Protein AF-A0A1I6UMW4-F1 (afdb_monomer)

Organism: NCBI:txid1155944

Radius of gyration: 21.39 Å; Cα contacts (8 Å, |Δi|>4): 316; chains: 1; bounding box: 42×33×66 Å

Nearest PDB structures (foldseek):
  8kdb-assembly1_A  TM=6.161E-01  e=3.495E-01  Human respirovirus 3
  7you-assembly1_A  TM=3.835E-01  e=6.445E-02  avian paramyxovirus 1
  8kdc-assembly1_A  TM=3.516E-01  e=1.240E-01  Human respirovirus 3
  8izl-assembly1_A  TM=3.451E-01  e=2.259E-01  Mumps orthorubulavirus
  8izm-assembly1_A  TM=3.350E-01  e=5.119E-01  Mumps virus strain Jeryl Lynn

Foldseek 3Di:
DAFAAPQPLQNQDDPLPVLLSVVLQQLQVQVVPCQLVVVLVQLVCQCVVVDQWGWHDTPQWIWIHGNQWIWIFGPPDPTSIDIDGSVVSSLSSVLSVVLLVVLVVVLVVPDDLFDPCQVVCVVVDPPDDDDQRSVLCSLQVSLCSNCVSQVRNQVSVQLRHYLVSLVVLLVVLVCQCVVVDQWDWDDDPQWIWIHHNQKIWIAGPVPRDIDIDGSVVVSVSSVVSSVSVVVSVVSSVVSNVD

Secondary structure (DSSP, 8-state):
-----SS-SSTTS-GGGHHHHHHHHHHHHTTTSHHHHHHHHHHHHHHTTS-SEEEEE-SSEEEEEESSEEEEEESSSS--EEEEEHHHHHHHHHHHHHHHHHHHHHHHHS-TTS-HHHHHHHHH-TTS-S---HHHHHHHHHHHHHHHTTT-HHHHHHHSS-HHHHHHHHHHHHHHHTTS-S-EEEE-SSEEEEE-SSEEEEEETTT--EEEEEHHHHHHHHHHHHHHHHHHHHHHHHHHT-

Mean predicted aligned error: 11.47 Å

Solvent-accessible surface area (backbone atoms only — not comparable to full-atom values): 13475 Å² total; per-residue (Å²): 135,88,64,65,55,97,57,57,99,34,68,85,46,57,81,84,36,45,37,58,31,46,39,52,41,50,50,58,76,33,79,90,42,69,59,56,62,49,48,53,48,44,51,48,33,16,64,71,64,76,31,78,61,38,76,49,75,58,87,50,22,38,36,47,36,32,53,70,41,22,40,29,35,36,66,82,66,88,82,52,63,35,78,42,45,31,67,53,54,53,49,50,54,52,51,51,53,52,53,51,54,53,54,52,50,54,63,70,70,50,76,78,90,36,56,65,64,55,61,46,48,56,77,69,42,92,72,74,74,86,88,71,40,64,65,59,39,54,74,50,38,62,58,28,49,44,27,46,68,65,68,30,57,67,57,31,76,72,51,65,45,39,62,67,54,30,54,50,51,43,53,53,50,50,33,22,66,69,66,75,30,82,61,49,76,50,73,60,97,57,33,37,38,43,38,33,59,66,43,24,38,38,33,34,68,86,79,66,54,71,36,75,43,48,31,68,54,53,42,52,52,42,51,53,44,37,54,51,53,50,51,51,53,52,50,53,53,52,66,62,73,108

Structure (mmCIF, N/CA/C/O backbone):
data_AF-A0A1I6UMW4-F1
#
_entry.id   AF-A0A1I6UMW4-F1
#
loop_
_atom_site.group_PDB
_atom_site.id
_atom_site.type_symbol
_atom_site.label_atom_id
_atom_site.label_alt_id
_atom_site.label_comp_id
_atom_site.label_asym_id
_atom_site.label_entity_id
_atom_site.label_seq_id
_atom_site.pdbx_PDB_ins_code
_atom_site.Cartn_x
_atom_site.Cartn_y
_atom_site.Cartn_z
_atom_site.occupancy
_atom_site.B_iso_or_equiv
_atom_site.auth_seq_id
_atom_site.auth_comp_id
_atom_site.auth_asym_id
_atom_site.auth_atom_id
_atom_site.pdbx_PDB_model_num
ATOM 1 N N . MET A 1 1 ? -7.054 11.695 -16.428 1.00 22.95 1 MET A N 1
ATOM 2 C CA . MET A 1 1 ? -7.748 10.559 -15.789 1.00 22.95 1 MET A CA 1
ATOM 3 C C . MET A 1 1 ? -6.675 9.822 -15.002 1.00 22.95 1 MET A C 1
ATOM 5 O O . MET A 1 1 ? -5.767 9.290 -15.623 1.00 22.95 1 MET A O 1
ATOM 9 N N . LYS A 1 2 ? -6.643 9.995 -13.674 1.00 25.12 2 LYS A N 1
ATOM 10 C CA . LYS A 1 2 ? -5.619 9.401 -12.801 1.00 25.12 2 LYS A CA 1
ATOM 11 C C . LYS A 1 2 ? -6.056 7.969 -12.517 1.00 25.12 2 LYS A C 1
ATOM 13 O O . LYS A 1 2 ? -7.052 7.787 -11.830 1.00 25.12 2 LYS A O 1
ATOM 18 N N . TYR A 1 3 ? -5.367 6.993 -13.086 1.00 24.62 3 TYR A N 1
ATOM 19 C CA . TYR A 1 3 ? -5.571 5.596 -12.728 1.00 24.62 3 TYR A CA 1
ATOM 20 C C . TYR A 1 3 ? -4.636 5.299 -11.560 1.00 24.62 3 TYR A C 1
ATOM 22 O O . TYR A 1 3 ? -3.420 5.243 -11.729 1.00 24.62 3 TYR A O 1
ATOM 30 N N . SER A 1 4 ? -5.214 5.255 -10.360 1.00 28.86 4 SER A N 1
ATOM 31 C CA . SER A 1 4 ? -4.615 4.598 -9.208 1.00 28.86 4 SER A CA 1
ATOM 32 C C . SER A 1 4 ? -4.677 3.097 -9.446 1.00 28.86 4 SER A C 1
ATOM 34 O O . SER A 1 4 ? -5.613 2.601 -10.073 1.00 28.86 4 SER A O 1
ATOM 36 N N . ILE A 1 5 ? -3.713 2.370 -8.897 1.00 36.06 5 ILE A N 1
ATOM 37 C CA . ILE A 1 5 ? -3.878 0.948 -8.610 1.00 36.06 5 ILE A CA 1
ATOM 38 C C . ILE A 1 5 ? -5.266 0.798 -7.974 1.00 36.06 5 ILE A C 1
ATOM 40 O O . ILE A 1 5 ? -5.562 1.500 -7.008 1.00 36.06 5 ILE A O 1
ATOM 44 N N . ASP A 1 6 ? -6.121 -0.060 -8.527 1.00 38.28 6 ASP A N 1
ATOM 45 C CA . ASP A 1 6 ? -7.473 -0.342 -8.015 1.00 38.28 6 ASP A CA 1
ATOM 46 C C . ASP A 1 6 ? -7.390 -1.214 -6.742 1.00 38.28 6 ASP A C 1
ATOM 48 O O . ASP A 1 6 ? -7.952 -2.298 -6.614 1.00 38.28 6 ASP A O 1
ATOM 52 N N . VAL A 1 7 ? -6.529 -0.778 -5.830 1.00 42.19 7 VAL A N 1
ATOM 53 C CA . VAL A 1 7 ? -6.338 -1.256 -4.476 1.00 42.19 7 VAL A CA 1
ATOM 54 C C . VAL A 1 7 ? -6.471 0.028 -3.678 1.00 42.19 7 VAL A C 1
ATOM 56 O O . VAL A 1 7 ? -5.566 0.863 -3.700 1.00 42.19 7 VAL A O 1
ATOM 59 N N . SER A 1 8 ? -7.644 0.227 -3.073 1.00 49.50 8 SER A N 1
ATOM 60 C CA . SER A 1 8 ? -7.885 1.336 -2.148 1.00 49.50 8 SER A CA 1
ATOM 61 C C . SER A 1 8 ? -6.677 1.501 -1.219 1.00 49.50 8 SER A C 1
ATOM 63 O O . SER A 1 8 ? -6.064 0.508 -0.823 1.00 49.50 8 SER A O 1
ATOM 65 N N . LEU A 1 9 ? -6.338 2.743 -0.854 1.00 50.69 9 LEU A N 1
ATOM 66 C CA . LEU A 1 9 ? -5.339 3.038 0.188 1.00 50.69 9 LEU A CA 1
ATOM 67 C C . LEU A 1 9 ? -5.637 2.262 1.485 1.00 50.69 9 LEU A C 1
ATOM 69 O O . LEU A 1 9 ? -4.722 1.935 2.243 1.00 50.69 9 LEU A O 1
ATOM 73 N N . HIS A 1 10 ? -6.912 1.919 1.683 1.00 58.41 10 HIS A N 1
ATOM 74 C CA . HIS A 1 10 ? -7.441 1.099 2.761 1.00 58.41 10 HIS A CA 1
ATOM 75 C C . HIS A 1 10 ? -8.208 -0.072 2.167 1.00 58.41 10 HIS A C 1
ATOM 77 O O . HIS A 1 10 ? -9.434 -0.077 2.158 1.00 58.41 10 HIS A O 1
ATOM 83 N N . PRO A 1 11 ? -7.510 -1.084 1.641 1.00 55.84 11 PRO A N 1
ATOM 84 C CA . PRO A 1 11 ? -8.163 -2.163 0.927 1.00 55.84 11 PRO A CA 1
ATOM 85 C C . PRO A 1 11 ? -9.058 -3.030 1.820 1.00 55.84 11 PRO A C 1
ATOM 87 O O . PRO A 1 11 ? -9.870 -3.777 1.283 1.00 55.84 11 PRO A O 1
ATOM 90 N N . LEU A 1 12 ? -8.915 -2.918 3.147 1.00 62.44 12 LEU A N 1
ATOM 91 C CA . LEU A 1 12 ? -9.743 -3.603 4.140 1.00 62.44 12 LEU A CA 1
ATOM 92 C C . LEU A 1 12 ? -11.051 -2.872 4.471 1.00 62.44 12 LEU A C 1
ATOM 94 O O . LEU A 1 12 ? -11.850 -3.379 5.252 1.00 62.44 12 LEU A O 1
ATOM 98 N N . VAL A 1 13 ? -11.256 -1.664 3.940 1.00 66.38 13 VAL A N 1
ATOM 99 C CA . VAL A 1 13 ? -12.304 -0.752 4.403 1.00 66.38 13 VAL A CA 1
ATOM 100 C C . VAL A 1 13 ? -13.029 -0.148 3.199 1.00 66.38 13 VAL A C 1
ATOM 102 O O . VAL A 1 13 ? -12.399 0.305 2.245 1.00 66.38 13 VAL A O 1
ATOM 105 N N . SER A 1 14 ? -14.362 -0.157 3.222 1.00 71.00 14 SER A N 1
ATOM 106 C CA . SER A 1 14 ? -15.181 0.509 2.201 1.00 71.00 14 SER A CA 1
ATOM 107 C C . SER A 1 14 ? -15.099 2.031 2.323 1.00 71.00 14 SER A C 1
ATOM 109 O O . SER A 1 14 ? -14.882 2.546 3.417 1.00 71.00 14 SER A O 1
ATOM 111 N N . ASP A 1 15 ? -15.390 2.755 1.240 1.00 67.62 15 ASP A N 1
ATOM 112 C CA . ASP A 1 15 ? -15.407 4.229 1.235 1.00 67.62 15 ASP A CA 1
ATOM 113 C C . ASP A 1 15 ? -16.341 4.827 2.312 1.00 67.62 15 ASP A C 1
ATOM 115 O O . ASP A 1 15 ? -16.056 5.882 2.866 1.00 67.62 15 ASP A O 1
ATOM 119 N N . GLU A 1 16 ? -17.416 4.121 2.684 1.00 68.69 16 GLU A N 1
ATOM 120 C CA . GLU A 1 16 ? -18.355 4.511 3.758 1.00 68.69 16 GLU A CA 1
ATOM 121 C C . GLU A 1 16 ? -17.731 4.525 5.168 1.00 68.69 16 GLU A C 1
ATOM 123 O O . GLU A 1 16 ? -18.300 5.077 6.106 1.00 68.69 16 GLU A O 1
ATOM 128 N N . LEU A 1 17 ? -16.553 3.921 5.326 1.00 76.31 17 LEU A N 1
ATOM 129 C CA . LEU A 1 17 ? -15.781 3.857 6.564 1.00 76.31 17 LEU A CA 1
ATOM 130 C C . LEU A 1 17 ? -14.471 4.654 6.421 1.00 76.31 17 LEU A C 1
ATOM 132 O O . LEU A 1 17 ? -13.450 4.306 7.017 1.00 76.31 17 LEU A O 1
ATOM 136 N N . PHE A 1 18 ? -14.488 5.730 5.626 1.00 76.06 18 PHE A N 1
ATOM 137 C CA . PHE A 1 18 ? -13.320 6.572 5.358 1.00 76.06 18 PHE A CA 1
ATOM 138 C C . PHE A 1 18 ? -12.536 6.986 6.622 1.00 76.06 18 PHE A C 1
ATOM 140 O O . PHE A 1 18 ? -11.315 6.798 6.617 1.00 76.06 18 PHE A O 1
ATOM 147 N N . PRO A 1 19 ? -13.166 7.432 7.733 1.00 79.00 19 PRO A N 1
ATOM 148 C CA . PRO A 1 19 ? -12.434 7.731 8.966 1.00 79.00 19 PRO A CA 1
ATOM 149 C C . PRO A 1 19 ? -11.676 6.519 9.534 1.00 79.00 19 PRO A C 1
ATOM 151 O O . PRO A 1 19 ? -10.546 6.653 9.993 1.00 79.00 19 PRO A O 1
ATOM 154 N N . VAL A 1 20 ? -12.236 5.307 9.452 1.00 79.06 20 VAL A N 1
ATOM 155 C CA . VAL A 1 20 ? -11.519 4.078 9.845 1.00 79.06 20 VAL A CA 1
ATOM 156 C C . VAL A 1 20 ? -10.356 3.805 8.892 1.00 79.06 20 VAL A C 1
ATOM 158 O O . VAL A 1 20 ? -9.281 3.420 9.341 1.00 79.06 20 VAL A O 1
ATOM 161 N N . GLY A 1 21 ? -10.522 4.054 7.593 1.00 74.94 21 GLY A N 1
ATOM 162 C CA . GLY A 1 21 ? -9.412 4.015 6.642 1.00 74.94 21 GLY A CA 1
ATOM 163 C C . GLY A 1 21 ? -8.277 4.959 7.055 1.00 74.94 21 GLY A C 1
ATOM 164 O O . GLY A 1 21 ? -7.138 4.531 7.238 1.00 74.94 21 GLY A O 1
ATOM 165 N N . ALA A 1 22 ? -8.592 6.226 7.312 1.00 74.88 22 ALA A N 1
ATOM 166 C CA . ALA A 1 22 ? -7.607 7.206 7.753 1.00 74.88 22 ALA A CA 1
ATOM 167 C C . ALA A 1 22 ? -6.938 6.832 9.089 1.00 74.88 22 ALA A C 1
ATOM 169 O O . ALA A 1 22 ? -5.727 6.991 9.234 1.00 74.88 22 ALA A O 1
ATOM 170 N N . LEU A 1 23 ? -7.684 6.254 10.035 1.00 80.31 23 LEU A N 1
ATOM 171 C CA . LEU A 1 23 ? -7.117 5.677 11.255 1.00 80.31 23 LEU A CA 1
ATOM 172 C C . LEU A 1 23 ? -6.082 4.585 10.940 1.00 80.31 23 LEU A C 1
ATOM 174 O O . LEU A 1 23 ? -5.012 4.560 11.544 1.00 80.31 23 LEU A O 1
ATOM 178 N N . LEU A 1 24 ? -6.371 3.680 9.999 1.00 74.62 24 LEU A N 1
ATOM 179 C CA . LEU A 1 24 ? -5.427 2.629 9.607 1.00 74.62 24 LEU A CA 1
ATOM 180 C C . LEU A 1 24 ? -4.163 3.200 8.939 1.00 74.62 24 LEU A C 1
ATOM 182 O O . LEU A 1 24 ? -3.085 2.627 9.120 1.00 74.62 24 LEU A O 1
ATOM 186 N N . SER A 1 25 ? -4.257 4.332 8.225 1.00 70.56 25 SER A N 1
ATOM 187 C CA . SER A 1 25 ? -3.058 5.067 7.772 1.00 70.56 25 SER A CA 1
ATOM 188 C C . SER A 1 25 ? -2.181 5.464 8.958 1.00 70.56 25 SER A C 1
ATOM 190 O O . SER A 1 25 ? -0.995 5.144 8.969 1.00 70.56 25 SER A O 1
ATOM 192 N N . ASP A 1 26 ? -2.768 6.077 9.989 1.00 71.56 26 ASP A N 1
ATOM 193 C CA . ASP A 1 26 ? -2.025 6.485 11.184 1.00 71.56 26 ASP A CA 1
ATOM 194 C C . ASP A 1 26 ? -1.403 5.280 11.905 1.00 71.56 26 ASP A C 1
ATOM 196 O O . ASP A 1 26 ? -0.245 5.326 12.315 1.00 71.56 26 ASP A O 1
ATOM 200 N N . VAL A 1 27 ? -2.134 4.167 12.033 1.00 65.69 27 VAL A N 1
ATOM 201 C CA . VAL A 1 27 ? -1.609 2.927 12.637 1.00 65.69 27 VAL A CA 1
ATOM 202 C C . VAL A 1 27 ? -0.329 2.462 11.945 1.00 65.69 27 VAL A C 1
ATOM 204 O O . VAL A 1 27 ? 0.608 2.034 12.619 1.00 65.69 27 VAL A O 1
ATOM 207 N N . ALA A 1 28 ? -0.272 2.570 10.618 1.00 59.56 28 ALA A N 1
ATOM 208 C CA . ALA A 1 28 ? 0.907 2.201 9.847 1.00 59.56 28 ALA A CA 1
ATOM 209 C C . ALA A 1 28 ? 2.086 3.161 10.095 1.00 59.56 28 ALA A C 1
ATOM 211 O O . ALA A 1 28 ? 3.234 2.729 10.193 1.00 59.56 28 ALA A O 1
ATOM 212 N N . ASP A 1 29 ? 1.800 4.452 10.262 1.00 59.75 29 ASP A N 1
ATOM 213 C CA . ASP A 1 29 ? 2.806 5.487 10.515 1.00 59.75 29 ASP A CA 1
ATOM 214 C C . ASP A 1 29 ? 3.388 5.417 11.945 1.00 59.75 29 ASP A C 1
ATOM 216 O O . ASP A 1 29 ? 4.523 5.842 12.191 1.00 59.75 29 ASP A O 1
ATOM 220 N N . PHE A 1 30 ? 2.640 4.845 12.895 1.00 55.19 30 PHE A N 1
ATOM 221 C CA . PHE A 1 30 ? 3.009 4.742 14.311 1.00 55.19 30 PHE A CA 1
ATOM 222 C C . PHE A 1 30 ? 3.480 3.346 14.755 1.00 55.19 30 PHE A C 1
ATOM 224 O O . PHE A 1 30 ? 3.511 3.089 15.956 1.00 55.19 30 PHE A O 1
ATOM 231 N N . GLU A 1 31 ? 3.941 2.466 13.859 1.00 50.25 31 GLU A N 1
ATOM 232 C CA . GLU A 1 31 ? 4.428 1.110 14.210 1.00 50.25 31 GLU A CA 1
ATOM 233 C C . GLU A 1 31 ? 5.567 1.053 15.258 1.00 50.25 31 GLU A C 1
ATOM 235 O O . GLU A 1 31 ? 5.878 -0.017 15.770 1.00 50.25 31 GLU A O 1
ATOM 240 N N . ASN A 1 32 ? 6.183 2.186 15.616 1.00 49.88 32 ASN A N 1
ATOM 241 C CA . ASN A 1 32 ? 7.171 2.293 16.702 1.00 49.88 32 ASN A CA 1
ATOM 242 C C . ASN A 1 32 ? 6.670 3.077 17.933 1.00 49.88 32 ASN A C 1
ATOM 244 O O . ASN A 1 32 ? 7.466 3.439 18.804 1.00 49.88 32 ASN A O 1
ATOM 248 N N . GLY A 1 33 ? 5.383 3.415 17.986 1.00 56.62 33 GLY A N 1
ATOM 249 C CA . GLY A 1 33 ? 4.762 4.152 19.077 1.00 56.62 33 GLY A CA 1
ATOM 250 C C . GLY A 1 33 ? 3.897 3.245 19.941 1.00 56.62 33 GLY A C 1
ATOM 251 O O . GLY A 1 33 ? 3.093 2.476 19.426 1.00 56.62 33 GLY A O 1
ATOM 252 N N . ASN A 1 34 ? 3.976 3.427 21.262 1.00 67.62 34 ASN A N 1
ATOM 253 C CA . ASN A 1 34 ? 3.053 2.819 22.230 1.00 67.62 34 ASN A CA 1
ATOM 254 C C . ASN A 1 34 ? 1.571 3.076 21.891 1.00 67.62 34 ASN A C 1
ATOM 256 O O . ASN A 1 34 ? 0.706 2.397 22.419 1.00 67.62 34 ASN A O 1
ATOM 260 N N . TRP A 1 35 ? 1.269 4.035 21.013 1.00 75.56 35 TRP A N 1
ATOM 261 C CA . TRP A 1 35 ? -0.082 4.448 20.661 1.00 75.56 35 TRP A CA 1
ATOM 262 C C . TRP A 1 35 ? -0.949 3.330 20.058 1.00 75.56 35 TRP A C 1
ATOM 264 O O . TRP A 1 35 ? -2.099 3.187 20.461 1.00 75.56 35 TRP A O 1
ATOM 274 N N . VAL A 1 36 ? -0.424 2.504 19.141 1.00 80.88 36 VAL A N 1
ATOM 275 C CA . VAL A 1 36 ? -1.217 1.400 18.555 1.00 80.88 36 VAL A CA 1
ATOM 276 C C . VAL A 1 36 ? -1.534 0.346 19.619 1.00 80.88 36 VAL A C 1
ATOM 278 O O . VAL A 1 36 ? -2.668 -0.123 19.715 1.00 80.88 36 VAL A O 1
ATOM 281 N N . GLU A 1 37 ? -0.551 0.010 20.458 1.00 83.69 37 GLU A N 1
ATOM 282 C CA . GLU A 1 37 ? -0.734 -0.907 21.587 1.00 83.69 37 GLU A CA 1
ATOM 283 C C . GLU A 1 37 ? -1.719 -0.340 22.619 1.00 83.69 37 GLU A C 1
ATOM 285 O O . GLU A 1 37 ? -2.583 -1.063 23.113 1.00 83.69 37 GLU A O 1
ATOM 290 N N . GLU A 1 38 ? -1.629 0.958 22.919 1.00 85.50 38 GLU A N 1
ATOM 291 C CA . GLU A 1 38 ? -2.537 1.679 23.812 1.00 85.50 38 GLU A CA 1
ATOM 292 C C . GLU A 1 38 ? -3.965 1.710 23.258 1.00 85.50 38 GLU A C 1
ATOM 294 O O . GLU A 1 38 ? -4.904 1.459 24.008 1.00 85.50 38 GLU A O 1
ATOM 299 N N . MET A 1 39 ? -4.142 1.924 21.951 1.00 88.69 39 MET A N 1
ATOM 300 C CA . MET A 1 39 ? -5.449 1.875 21.296 1.00 88.69 39 MET A CA 1
ATOM 301 C C . MET A 1 39 ? -6.065 0.474 21.359 1.00 88.69 39 MET A C 1
ATOM 303 O O . MET A 1 39 ? -7.224 0.336 21.747 1.00 88.69 39 MET A O 1
ATOM 307 N N . ILE A 1 40 ? -5.307 -0.572 21.006 1.00 91.38 40 ILE A N 1
ATOM 308 C CA . ILE A 1 40 ? -5.795 -1.959 21.096 1.00 91.38 40 ILE A CA 1
ATOM 309 C C . ILE A 1 40 ? -6.158 -2.292 22.542 1.00 91.38 40 ILE A C 1
ATOM 311 O O . ILE A 1 40 ? -7.207 -2.884 22.792 1.00 91.38 40 ILE A O 1
ATOM 315 N N . LYS A 1 41 ? -5.327 -1.870 23.499 1.00 92.69 41 LYS A N 1
ATOM 316 C CA . LYS A 1 41 ? -5.593 -2.049 24.925 1.00 92.69 41 LYS A CA 1
ATOM 317 C C . LYS A 1 41 ? -6.875 -1.339 25.359 1.00 92.69 41 LYS A C 1
ATOM 319 O O . LYS A 1 41 ? -7.651 -1.930 26.102 1.00 92.69 41 LYS A O 1
ATOM 324 N N . GLU A 1 42 ? -7.113 -0.110 24.911 1.00 94.38 42 GLU A N 1
ATOM 325 C CA . GLU A 1 42 ? -8.335 0.634 25.234 1.00 94.38 42 GLU A CA 1
ATOM 326 C C . GLU A 1 42 ? -9.578 -0.086 24.689 1.00 94.38 42 GLU A C 1
ATOM 328 O O . GLU A 1 42 ? -10.553 -0.283 25.417 1.00 94.38 42 GLU A O 1
ATOM 333 N N . ILE A 1 43 ? -9.510 -0.576 23.445 1.00 95.25 43 ILE A N 1
ATOM 334 C CA . ILE A 1 43 ? -10.567 -1.392 22.834 1.00 95.25 43 ILE A CA 1
ATOM 335 C C . ILE A 1 43 ? -10.803 -2.678 23.638 1.00 95.25 43 ILE A C 1
ATOM 337 O O . ILE A 1 43 ? -11.948 -3.010 23.950 1.00 95.25 43 ILE A O 1
ATOM 341 N N . ASP A 1 44 ? -9.735 -3.382 24.020 1.00 96.62 44 ASP A N 1
ATOM 342 C CA . ASP A 1 44 ? -9.816 -4.617 24.805 1.00 96.62 44 ASP A CA 1
ATOM 343 C C . ASP A 1 44 ? -10.455 -4.386 26.177 1.00 96.62 44 ASP A C 1
ATOM 345 O O . ASP A 1 44 ? -11.299 -5.176 26.602 1.00 96.62 44 ASP A O 1
ATOM 349 N N . GLN A 1 45 ? -10.124 -3.284 26.852 1.00 96.94 45 GLN A N 1
ATOM 350 C CA . GLN A 1 45 ? -10.734 -2.924 28.134 1.00 96.94 45 GLN A CA 1
ATOM 351 C C . GLN A 1 45 ? -12.244 -2.689 28.011 1.00 96.94 45 GLN A C 1
ATOM 353 O O . GLN A 1 45 ? -13.011 -3.146 28.865 1.00 96.94 45 GLN A O 1
ATOM 358 N N . VAL A 1 46 ? -12.692 -2.021 26.946 1.00 97.06 46 VAL A N 1
ATOM 359 C CA . VAL A 1 46 ? -14.122 -1.785 26.697 1.00 97.06 46 VAL A CA 1
ATOM 360 C C . VAL A 1 46 ? -14.849 -3.086 26.332 1.00 97.06 46 VAL A C 1
ATOM 362 O O . VAL A 1 46 ? -15.900 -3.395 26.902 1.00 97.06 46 VAL A O 1
ATOM 365 N N . LEU A 1 47 ? -14.278 -3.909 25.447 1.00 96.38 47 LEU A N 1
ATOM 366 C CA . LEU A 1 47 ? -14.864 -5.198 25.053 1.00 96.38 47 LEU A CA 1
ATOM 367 C C . LEU A 1 47 ? -14.973 -6.173 26.237 1.00 96.38 47 LEU A C 1
ATOM 369 O O . LEU A 1 47 ? -16.007 -6.826 26.417 1.00 96.38 47 LEU A O 1
ATOM 373 N N . ASN A 1 48 ? -13.953 -6.209 27.100 1.00 96.81 48 ASN A N 1
ATOM 374 C CA . ASN A 1 48 ? -13.926 -7.039 28.309 1.00 96.81 48 ASN A CA 1
ATOM 375 C C . ASN A 1 48 ? -14.766 -6.469 29.463 1.00 96.81 48 ASN A C 1
ATOM 377 O O . ASN A 1 48 ? -14.837 -7.078 30.528 1.00 96.81 48 ASN A O 1
ATOM 381 N N . SER A 1 49 ? -15.462 -5.342 29.254 1.00 95.06 49 SER A N 1
ATOM 382 C CA . SER A 1 49 ? -16.277 -4.664 30.277 1.00 95.06 49 SER A CA 1
ATOM 383 C C . SER A 1 49 ? -15.472 -4.208 31.505 1.00 95.06 49 SER A C 1
ATOM 385 O O . SER A 1 49 ? -16.029 -4.041 32.588 1.00 95.06 49 SER A O 1
ATOM 387 N N . GLU A 1 50 ? -14.163 -3.996 31.337 1.00 96.25 50 GLU A N 1
ATOM 388 C CA . GLU A 1 50 ? -13.294 -3.348 32.327 1.00 96.25 50 GLU A CA 1
ATOM 389 C C . GLU A 1 50 ? -13.507 -1.825 32.336 1.00 96.25 50 GLU A C 1
ATOM 391 O O . GLU A 1 50 ? -13.270 -1.165 33.350 1.00 96.25 50 GLU A O 1
ATOM 396 N N . LYS A 1 51 ? -13.994 -1.279 31.214 1.00 94.12 51 LYS A N 1
ATOM 397 C CA . LYS A 1 51 ? -14.443 0.106 31.038 1.00 94.12 51 LYS A CA 1
ATOM 398 C C . LYS A 1 51 ? -15.792 0.148 30.317 1.00 94.12 51 LYS A C 1
ATOM 400 O O . LYS A 1 51 ? -16.092 -0.716 29.499 1.00 94.12 51 LYS A O 1
ATOM 405 N N . GLU A 1 52 ? -16.601 1.163 30.619 1.00 91.88 52 GLU A N 1
ATOM 406 C CA . GLU A 1 52 ? -17.888 1.400 29.944 1.00 91.88 52 GLU A CA 1
ATOM 407 C C . GLU A 1 52 ? -17.701 2.086 28.582 1.00 91.88 52 GLU A C 1
ATOM 409 O O . GLU A 1 52 ? -18.353 1.728 27.600 1.00 91.88 52 GLU A O 1
ATOM 414 N N . CYS A 1 53 ? -16.778 3.044 28.525 1.00 94.19 53 CYS A N 1
ATOM 415 C CA . CYS A 1 53 ? -16.343 3.721 27.314 1.00 94.19 53 CYS A CA 1
ATOM 416 C C . CYS A 1 53 ? -14.833 3.979 27.360 1.00 94.19 53 CYS A C 1
ATOM 418 O O . CYS A 1 53 ? -14.230 4.017 28.438 1.00 94.19 53 CYS A O 1
ATOM 420 N N . GLY A 1 54 ? -14.240 4.140 26.183 1.00 92.00 54 GLY A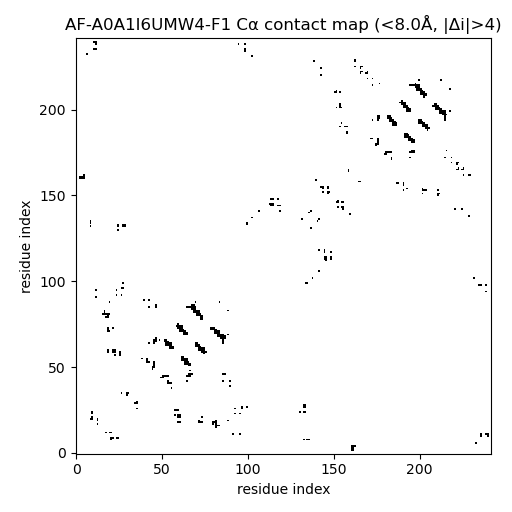 N 1
ATOM 421 C CA . GLY A 1 54 ? -12.851 4.536 25.990 1.00 92.00 54 GLY A CA 1
ATOM 422 C C . GLY A 1 54 ? -12.757 5.609 24.916 1.00 92.00 54 GLY A C 1
ATOM 423 O O . GLY A 1 54 ? -13.636 5.721 24.063 1.00 92.00 54 GLY A O 1
ATOM 424 N N . GLU A 1 55 ? -11.691 6.394 24.952 1.00 91.00 55 GLU A N 1
ATOM 425 C CA . GLU A 1 55 ? -11.410 7.409 23.942 1.00 91.00 55 GLU A CA 1
ATOM 426 C C . GLU A 1 55 ? -9.948 7.303 23.524 1.00 91.00 55 GLU A C 1
ATOM 428 O O . GLU A 1 55 ? -9.056 7.168 24.364 1.00 91.00 55 GLU A O 1
ATOM 433 N N . THR A 1 56 ? -9.695 7.366 22.220 1.00 87.50 56 THR A N 1
ATOM 434 C CA . THR A 1 56 ? -8.335 7.506 21.694 1.00 87.50 56 THR A CA 1
ATOM 435 C C . THR A 1 56 ? -8.313 8.543 20.590 1.00 87.50 56 THR A C 1
ATOM 437 O O . THR A 1 56 ? -9.278 8.707 19.847 1.00 87.50 56 THR A O 1
ATOM 440 N N . VAL A 1 57 ? -7.201 9.258 20.493 1.00 83.62 57 VAL A N 1
ATOM 441 C CA . VAL A 1 57 ? -6.999 10.305 19.499 1.00 83.62 57 VAL A CA 1
ATOM 442 C C . VAL A 1 57 ? -5.739 9.959 18.726 1.00 83.62 57 VAL A C 1
ATOM 444 O O . VAL A 1 57 ? -4.661 9.818 19.306 1.00 83.62 57 VAL A O 1
ATOM 447 N N . SER A 1 58 ? -5.900 9.791 17.422 1.00 76.25 58 SER A N 1
ATOM 448 C CA . SER A 1 58 ? -4.822 9.745 16.449 1.00 76.25 58 SER A CA 1
ATOM 449 C C . SER A 1 58 ? -4.627 11.137 15.845 1.00 76.25 58 SER A C 1
ATOM 451 O O . SER A 1 58 ? -5.294 12.107 16.215 1.00 76.25 58 SER A O 1
ATOM 453 N N . TYR A 1 59 ? -3.690 11.266 14.914 1.00 75.00 59 TYR A N 1
ATOM 454 C CA . TYR A 1 59 ? -3.539 12.518 14.188 1.00 75.00 59 TYR A CA 1
ATOM 455 C C . TYR A 1 59 ? -4.749 12.771 13.276 1.00 75.00 59 TYR A C 1
ATOM 457 O O . TYR A 1 59 ? -5.334 13.853 13.318 1.00 75.00 59 TYR A O 1
ATOM 465 N N . ALA A 1 60 ? -5.151 11.763 12.506 1.00 74.88 60 ALA A N 1
ATOM 466 C CA . ALA A 1 60 ? -6.243 11.812 11.549 1.00 74.88 60 ALA A CA 1
ATOM 467 C C . ALA A 1 60 ? -7.635 11.705 12.181 1.00 74.88 60 ALA A C 1
ATOM 469 O O . ALA A 1 60 ? -8.566 12.297 11.646 1.00 74.88 60 ALA A O 1
ATOM 470 N N . CYS A 1 61 ? -7.801 10.963 13.280 1.00 81.56 61 CYS A N 1
ATOM 471 C CA . CYS A 1 61 ? -9.118 10.630 13.823 1.00 81.56 61 CYS A CA 1
ATOM 472 C C . CYS A 1 61 ? -9.192 10.691 15.353 1.00 81.56 61 CYS A C 1
ATOM 474 O O . CYS A 1 61 ? -8.209 10.479 16.057 1.00 81.56 61 CYS A O 1
ATOM 476 N N . CYS A 1 62 ? -10.397 10.893 15.873 1.00 87.81 62 CYS A N 1
ATOM 477 C CA . CYS A 1 62 ? -10.765 10.624 17.259 1.00 87.81 62 CYS A CA 1
ATOM 478 C C . CYS A 1 62 ? -11.720 9.428 17.296 1.00 87.81 62 CYS A C 1
ATOM 480 O O . CYS A 1 62 ? -12.594 9.317 16.437 1.00 87.81 62 CYS A O 1
ATOM 482 N N . LEU A 1 63 ? -11.566 8.534 18.270 1.00 91.69 63 LEU A N 1
ATOM 483 C CA . LEU A 1 63 ? -12.442 7.385 18.463 1.00 91.69 63 LEU A CA 1
ATOM 484 C C . LEU A 1 63 ? -13.165 7.488 19.802 1.00 91.69 63 LEU A C 1
ATOM 486 O O . LEU A 1 63 ? -12.518 7.597 20.842 1.00 91.69 63 LEU A O 1
ATOM 490 N N . GLU A 1 64 ? -14.487 7.351 19.774 1.00 94.75 64 GLU A N 1
ATOM 491 C CA . GLU A 1 64 ? -15.304 7.070 20.955 1.00 94.75 64 GLU A CA 1
ATOM 492 C C . GLU A 1 64 ? -15.663 5.581 20.943 1.00 94.75 64 GLU A C 1
ATOM 494 O O . GLU A 1 64 ? -16.482 5.125 20.143 1.00 94.75 64 GLU A O 1
ATOM 499 N N . ILE A 1 65 ? -15.031 4.810 21.822 1.00 96.25 65 ILE A N 1
ATOM 500 C CA . ILE A 1 65 ? -15.116 3.352 21.867 1.00 96.25 65 ILE A CA 1
ATOM 501 C C . ILE A 1 65 ? -16.167 2.952 22.900 1.00 96.25 65 ILE A C 1
ATOM 503 O O . ILE A 1 65 ? -16.018 3.217 24.095 1.00 96.25 65 ILE A O 1
ATOM 507 N N . ARG A 1 66 ? -17.218 2.259 22.461 1.00 96.19 66 ARG A N 1
ATOM 508 C CA . ARG A 1 66 ? -18.191 1.594 23.343 1.00 96.19 66 ARG A CA 1
ATOM 509 C C . ARG A 1 66 ? -18.180 0.097 23.083 1.00 96.19 66 ARG A C 1
ATOM 511 O O . ARG A 1 66 ? -17.530 -0.373 22.160 1.00 96.19 66 ARG A O 1
ATOM 518 N N . LYS A 1 67 ? -18.881 -0.679 23.906 1.00 94.56 67 LYS A N 1
ATOM 519 C CA . LYS A 1 67 ? -18.852 -2.145 23.808 1.00 94.56 67 LYS A CA 1
ATOM 520 C C . LYS A 1 67 ? -19.340 -2.675 22.457 1.00 94.56 67 LYS A C 1
ATOM 522 O O . LYS A 1 67 ? -18.699 -3.549 21.884 1.00 94.56 67 LYS A O 1
ATOM 527 N N . ASP A 1 68 ? -20.440 -2.123 21.955 1.00 94.81 68 ASP A N 1
ATOM 528 C CA . ASP A 1 68 ? -21.082 -2.623 20.736 1.00 94.81 68 ASP A CA 1
ATOM 529 C C . ASP A 1 68 ? -20.591 -1.886 19.483 1.00 94.81 68 ASP A C 1
ATOM 531 O O . ASP A 1 68 ? -20.426 -2.489 18.424 1.00 94.81 68 ASP A O 1
ATOM 535 N N . LYS A 1 69 ? -20.338 -0.579 19.605 1.00 95.56 69 LYS A N 1
ATOM 536 C CA . LYS A 1 69 ? -19.950 0.291 18.496 1.00 95.56 69 LYS A CA 1
ATOM 537 C C . LYS A 1 69 ? -18.873 1.288 18.893 1.00 95.56 69 LYS A C 1
ATOM 539 O O . LYS A 1 69 ? -18.896 1.826 19.999 1.00 95.56 69 LYS A O 1
ATOM 544 N N . THR A 1 70 ? -18.007 1.592 17.941 1.00 95.06 70 THR A N 1
ATOM 545 C CA . THR A 1 70 ? -17.057 2.694 17.999 1.00 95.06 70 THR A CA 1
ATOM 546 C C . THR A 1 70 ? -17.473 3.753 16.993 1.00 95.06 70 THR A C 1
ATOM 548 O O . THR A 1 70 ? -17.786 3.431 15.845 1.00 95.06 70 THR A O 1
ATOM 551 N N . LYS A 1 71 ? -17.454 5.013 17.420 1.00 93.50 71 LYS A N 1
ATOM 552 C CA . LYS A 1 71 ? -17.568 6.163 16.524 1.00 93.50 71 LYS A CA 1
ATOM 553 C C . LYS A 1 71 ? -16.179 6.654 16.171 1.00 93.50 71 LYS A C 1
ATOM 555 O O . LYS A 1 71 ? -15.369 6.849 17.074 1.00 93.50 71 LYS A O 1
ATOM 560 N N . ALA A 1 72 ? -15.913 6.847 14.889 1.00 89.88 72 ALA A N 1
ATOM 561 C CA . ALA A 1 72 ? -14.685 7.451 14.403 1.00 89.88 72 ALA A CA 1
ATOM 562 C C . ALA A 1 72 ? -15.001 8.815 13.793 1.00 89.88 72 ALA A C 1
ATOM 564 O O . ALA A 1 72 ? -15.818 8.903 12.880 1.00 89.88 72 ALA A O 1
ATOM 565 N N . PHE A 1 73 ? -14.340 9.852 14.296 1.00 87.31 73 PHE A N 1
ATOM 566 C CA . PHE A 1 73 ? -14.475 11.236 13.858 1.00 87.31 73 PHE A CA 1
ATOM 567 C C . PHE A 1 73 ? -13.205 11.651 13.132 1.00 87.31 73 PHE A C 1
ATOM 569 O O . PHE A 1 73 ? -12.120 11.550 13.708 1.00 87.31 73 PHE A O 1
ATOM 576 N N . PHE A 1 74 ? -13.317 12.129 11.897 1.00 82.00 74 PHE A N 1
ATOM 577 C CA . PHE A 1 74 ? -12.166 12.648 11.171 1.00 82.00 74 PHE A CA 1
ATOM 578 C C . PHE A 1 74 ? -11.788 14.048 11.684 1.00 82.00 74 PHE A C 1
ATOM 580 O O . PHE A 1 74 ? -12.619 14.950 11.749 1.00 82.00 74 PHE A O 1
ATOM 587 N N . ASN A 1 75 ? -10.521 14.248 12.055 1.00 78.44 75 ASN A N 1
ATOM 588 C CA . ASN A 1 75 ? -10.034 15.502 12.643 1.00 78.44 75 ASN A CA 1
ATOM 589 C C . ASN A 1 75 ? -9.882 16.635 11.606 1.00 78.44 75 ASN A C 1
ATOM 591 O O . ASN A 1 75 ? -9.770 17.801 11.988 1.00 78.44 75 ASN A O 1
ATOM 595 N N . PHE A 1 76 ? -9.836 16.313 10.306 1.00 70.12 76 PHE A N 1
ATOM 596 C CA . PHE A 1 76 ? -9.528 17.258 9.227 1.00 70.12 76 PHE A CA 1
ATOM 597 C C . PHE A 1 76 ? -10.679 17.401 8.222 1.00 70.12 76 PHE A C 1
ATOM 599 O O . PHE A 1 76 ? -10.589 16.917 7.100 1.00 70.12 76 PHE A O 1
ATOM 606 N N . GLY A 1 77 ? -11.752 18.106 8.577 1.00 61.00 77 GLY A N 1
ATOM 607 C CA . GLY A 1 77 ? -12.831 18.417 7.630 1.00 61.00 77 GLY A CA 1
ATOM 608 C C . GLY A 1 77 ? -14.187 18.619 8.293 1.00 61.00 77 GLY A C 1
ATOM 609 O O . GLY A 1 77 ? -14.298 18.555 9.516 1.00 61.00 77 GLY A O 1
ATOM 610 N N . ASP A 1 78 ? -15.206 18.878 7.470 1.00 53.78 78 ASP A N 1
ATOM 611 C CA . ASP A 1 78 ? -16.600 18.950 7.912 1.00 53.78 78 ASP A CA 1
ATOM 612 C C . ASP A 1 78 ? -17.129 17.527 8.183 1.00 53.78 78 ASP A C 1
ATOM 614 O O . ASP A 1 78 ? -17.321 16.753 7.252 1.00 53.78 78 ASP A O 1
ATOM 618 N N . GLU A 1 79 ? -17.342 17.205 9.463 1.00 58.59 79 GLU A N 1
ATOM 619 C CA . GLU A 1 79 ? -18.261 16.182 10.008 1.00 58.59 79 GLU A CA 1
ATOM 620 C C . GLU A 1 79 ? -18.267 14.771 9.375 1.00 58.59 79 GLU A C 1
ATOM 622 O O . GLU A 1 79 ? -19.273 14.066 9.458 1.00 58.59 79 GLU A O 1
ATOM 627 N N . GLU A 1 80 ? -17.163 14.298 8.790 1.00 67.00 80 GLU A N 1
ATOM 628 C CA . GLU A 1 80 ? -17.061 12.884 8.409 1.00 67.00 80 GLU A CA 1
ATOM 629 C C . GLU A 1 80 ? -16.887 12.019 9.666 1.00 67.00 80 GLU A C 1
ATOM 631 O O . GLU A 1 80 ? -15.787 11.807 10.185 1.00 67.00 80 GLU A O 1
ATOM 636 N N . GLU A 1 81 ? -18.023 11.544 10.175 1.00 83.94 81 GLU A N 1
ATOM 637 C CA . GLU A 1 81 ? -18.114 10.513 11.197 1.00 83.94 81 GLU A CA 1
ATOM 638 C C . GLU A 1 81 ? -18.571 9.187 10.587 1.00 83.94 81 GLU A C 1
ATOM 640 O O . GLU A 1 81 ? -19.382 9.140 9.660 1.00 83.94 81 GLU A O 1
ATOM 645 N N . CYS A 1 82 ? -18.067 8.084 11.129 1.00 88.06 82 CYS A N 1
ATOM 646 C CA . CYS A 1 82 ? -18.618 6.769 10.836 1.00 88.06 82 CYS A CA 1
ATOM 647 C C . CYS A 1 82 ? -18.757 5.943 12.114 1.00 88.06 82 CYS A C 1
ATOM 649 O O . CYS A 1 82 ? -18.048 6.152 13.102 1.00 88.06 82 CYS A O 1
ATOM 651 N N . GLU A 1 83 ? -19.691 4.997 12.088 1.00 91.44 83 GLU A N 1
ATOM 652 C CA . GLU A 1 83 ? -19.844 3.996 13.135 1.00 91.44 83 GLU A CA 1
ATOM 653 C C . GLU A 1 83 ? -19.404 2.635 12.614 1.00 91.44 83 GLU A C 1
ATOM 655 O O . GLU A 1 83 ? -19.752 2.233 11.504 1.00 91.44 83 GLU A O 1
ATOM 660 N N . ILE A 1 84 ? -18.702 1.894 13.459 1.00 92.81 84 ILE A N 1
ATOM 661 C CA . ILE A 1 84 ? -18.272 0.528 13.181 1.00 92.81 84 ILE A CA 1
ATOM 662 C C . ILE A 1 84 ? -18.468 -0.324 14.431 1.00 92.81 84 ILE A C 1
ATOM 664 O O . ILE A 1 84 ? -18.380 0.181 15.550 1.00 92.81 84 ILE A O 1
ATOM 668 N N . GLU A 1 85 ? -18.755 -1.616 14.276 1.00 94.62 85 GLU A N 1
ATOM 669 C CA . GLU A 1 85 ? -18.779 -2.522 15.426 1.00 94.62 85 GLU A CA 1
ATOM 670 C C . GLU A 1 85 ? -17.398 -2.548 16.094 1.00 94.62 85 GLU A C 1
ATOM 672 O O . GLU A 1 85 ? -16.367 -2.659 15.431 1.00 94.62 85 GLU A O 1
ATOM 677 N N . THR A 1 86 ? -17.345 -2.451 17.420 1.00 93.81 86 THR A N 1
ATOM 678 C CA . THR A 1 86 ? -16.059 -2.316 18.132 1.00 93.81 86 THR A CA 1
ATOM 679 C C . THR A 1 86 ? -15.163 -3.534 17.944 1.00 93.81 86 THR A C 1
ATOM 681 O O . THR A 1 86 ? -13.946 -3.415 17.792 1.00 93.81 86 THR A O 1
ATOM 684 N N . VAL A 1 87 ? -15.774 -4.720 17.909 1.00 93.75 87 VAL A N 1
ATOM 685 C CA . VAL A 1 87 ? -15.077 -5.975 17.608 1.00 93.75 87 VAL A CA 1
ATOM 686 C C . VAL A 1 87 ? -14.511 -5.982 16.186 1.00 93.75 87 VAL A C 1
ATOM 688 O O . VAL A 1 87 ? -13.407 -6.480 15.967 1.00 93.75 87 VAL A O 1
ATOM 691 N N . GLU A 1 88 ? -15.233 -5.381 15.244 1.00 89.94 88 GLU A N 1
ATOM 692 C CA . GLU A 1 88 ? -14.847 -5.300 13.841 1.00 89.94 88 GLU A CA 1
ATOM 693 C C . GLU A 1 88 ? -13.687 -4.324 13.645 1.00 89.94 88 GLU A C 1
ATOM 695 O O . GLU A 1 88 ? -12.683 -4.672 13.026 1.00 89.94 88 GLU A O 1
ATOM 700 N N . LEU A 1 89 ? -13.745 -3.148 14.273 1.00 91.38 89 LEU A N 1
ATOM 701 C CA . LEU A 1 89 ? -12.630 -2.202 14.279 1.00 91.38 89 LEU A CA 1
ATOM 702 C C . LEU A 1 89 ? -11.344 -2.844 14.812 1.00 91.38 89 LEU A C 1
ATOM 704 O O . LEU A 1 89 ? -10.277 -2.722 14.208 1.00 91.38 89 LEU A O 1
ATOM 708 N N . ARG A 1 90 ? -11.448 -3.576 15.928 1.00 92.62 90 ARG A N 1
ATOM 709 C CA . ARG A 1 90 ? -10.319 -4.321 16.493 1.00 92.62 90 ARG A CA 1
ATOM 710 C C . ARG A 1 90 ? -9.753 -5.336 15.500 1.00 92.62 90 ARG A C 1
ATOM 712 O O . ARG A 1 90 ? -8.533 -5.456 15.370 1.00 92.62 90 ARG A O 1
ATOM 719 N N . ARG A 1 91 ? -10.633 -6.090 14.830 1.00 89.31 91 ARG A N 1
ATOM 720 C CA . ARG A 1 91 ? -10.263 -7.088 13.817 1.00 89.31 91 ARG A CA 1
ATOM 721 C C . ARG A 1 91 ? -9.499 -6.428 12.672 1.00 89.31 91 ARG A C 1
ATOM 723 O O . ARG A 1 91 ? -8.409 -6.899 12.351 1.00 89.31 91 ARG A O 1
ATOM 730 N N . LEU A 1 92 ? -10.014 -5.317 12.144 1.00 84.56 92 LEU A N 1
ATOM 731 C CA . LEU A 1 92 ? -9.396 -4.548 11.061 1.00 84.56 92 LEU A CA 1
ATOM 732 C C . LEU A 1 92 ? -8.010 -4.024 11.439 1.00 84.56 92 LEU A C 1
ATOM 734 O O . LEU A 1 92 ? -7.071 -4.215 10.672 1.00 84.56 92 LEU A O 1
ATOM 738 N N . ILE A 1 93 ? -7.845 -3.440 12.633 1.00 85.44 93 ILE A N 1
ATOM 739 C CA . ILE A 1 93 ? -6.537 -2.959 13.114 1.00 85.44 93 ILE A CA 1
ATOM 740 C C . ILE A 1 93 ? -5.520 -4.109 13.158 1.00 85.44 93 ILE A C 1
ATOM 742 O O . ILE A 1 93 ? -4.400 -3.974 12.671 1.00 85.44 93 ILE A O 1
ATOM 746 N N . ILE A 1 94 ? -5.904 -5.267 13.701 1.00 86.06 94 ILE A N 1
ATOM 747 C CA . ILE A 1 94 ? -5.004 -6.425 13.806 1.00 86.06 94 ILE A CA 1
ATOM 748 C C . ILE A 1 94 ? -4.676 -7.017 12.434 1.00 86.06 94 ILE A C 1
ATOM 750 O O . ILE A 1 94 ? -3.528 -7.388 12.192 1.00 86.06 94 ILE A O 1
ATOM 754 N N . GLN A 1 95 ? -5.663 -7.142 11.544 1.00 80.38 95 GLN A N 1
ATOM 755 C CA . GLN A 1 95 ? -5.436 -7.628 10.180 1.00 80.38 95 GLN A CA 1
ATOM 756 C C . GLN A 1 95 ? -4.513 -6.690 9.407 1.00 80.38 95 GLN A C 1
ATOM 758 O O . GLN A 1 95 ? -3.568 -7.151 8.769 1.00 80.38 95 GLN A O 1
ATOM 763 N N . TRP A 1 96 ? -4.727 -5.382 9.539 1.00 78.62 96 TRP A N 1
ATOM 764 C CA . TRP A 1 96 ? -3.879 -4.364 8.937 1.00 78.62 96 TRP A CA 1
ATOM 765 C C . TRP A 1 96 ? -2.422 -4.482 9.393 1.00 78.62 96 TRP A C 1
ATOM 767 O O . TRP A 1 96 ? -1.524 -4.549 8.556 1.00 78.62 96 TRP A O 1
ATOM 777 N N . LEU A 1 97 ? -2.187 -4.606 10.704 1.00 78.38 97 LEU A N 1
ATOM 778 C CA . LEU A 1 97 ? -0.842 -4.792 11.261 1.00 78.38 97 LEU A CA 1
ATOM 779 C C . LEU A 1 97 ? -0.158 -6.055 10.723 1.00 78.38 97 LEU A C 1
ATOM 781 O O . LEU A 1 97 ? 0.983 -5.990 10.274 1.00 78.38 97 LEU A O 1
ATOM 785 N N . LYS A 1 98 ? -0.865 -7.192 10.695 1.00 80.75 98 LYS A N 1
ATOM 786 C CA . LYS A 1 98 ? -0.323 -8.443 10.138 1.00 80.75 98 LYS A CA 1
ATOM 787 C C . LYS A 1 98 ? 0.044 -8.305 8.667 1.00 80.75 98 LYS A C 1
ATOM 789 O O . LYS A 1 98 ? 1.104 -8.764 8.255 1.00 80.75 98 LYS A O 1
ATOM 794 N N . MET A 1 99 ? -0.818 -7.666 7.880 1.00 74.88 99 MET A N 1
ATOM 795 C CA . MET A 1 99 ? -0.560 -7.441 6.463 1.00 74.88 99 MET A CA 1
ATOM 796 C C . MET A 1 99 ? 0.681 -6.558 6.261 1.00 74.88 99 MET A C 1
ATOM 798 O O . MET A 1 99 ? 1.510 -6.852 5.400 1.00 74.88 99 MET A O 1
ATOM 802 N N . ILE A 1 100 ? 0.863 -5.514 7.078 1.00 73.06 100 ILE A N 1
ATOM 803 C CA . ILE A 1 100 ? 2.074 -4.681 7.037 1.00 73.06 100 ILE A CA 1
ATOM 804 C C . ILE A 1 100 ? 3.322 -5.503 7.392 1.00 73.06 100 ILE A C 1
ATOM 806 O O . ILE A 1 100 ? 4.328 -5.414 6.682 1.00 73.06 100 ILE A O 1
ATOM 810 N N . GLU A 1 101 ? 3.275 -6.322 8.445 1.00 75.81 101 GLU A N 1
ATOM 811 C CA . GLU A 1 101 ? 4.387 -7.203 8.832 1.00 75.81 101 GLU A CA 1
ATOM 812 C C . GLU A 1 101 ? 4.758 -8.201 7.722 1.00 75.81 101 GLU A C 1
ATOM 814 O O . GLU A 1 101 ? 5.942 -8.380 7.419 1.00 75.81 101 GLU A O 1
ATOM 819 N N . GLU A 1 102 ? 3.765 -8.812 7.070 1.00 75.88 102 GLU A N 1
ATOM 820 C CA . GLU A 1 102 ? 3.963 -9.714 5.926 1.00 75.88 102 GLU A CA 1
ATOM 821 C C . GLU A 1 102 ? 4.665 -9.001 4.764 1.00 75.88 102 GLU A C 1
ATOM 823 O O . GLU A 1 102 ? 5.680 -9.485 4.248 1.00 75.88 102 GLU A O 1
ATOM 828 N N . ILE A 1 103 ? 4.174 -7.815 4.391 1.00 68.19 103 ILE A N 1
ATOM 829 C CA . ILE A 1 103 ? 4.749 -7.007 3.309 1.00 68.19 103 ILE A CA 1
ATOM 830 C C . ILE A 1 103 ? 6.189 -6.598 3.644 1.00 68.19 103 ILE A C 1
ATOM 832 O O . ILE A 1 103 ? 7.082 -6.706 2.797 1.00 68.19 103 ILE A O 1
ATOM 836 N N . LYS A 1 104 ? 6.454 -6.196 4.893 1.00 70.25 104 LYS A N 1
ATOM 837 C CA . LYS A 1 104 ? 7.813 -5.912 5.379 1.00 70.25 104 LYS A CA 1
ATOM 838 C C . LYS A 1 104 ? 8.735 -7.119 5.250 1.00 70.25 104 LYS A C 1
ATOM 840 O O . LYS A 1 104 ? 9.883 -6.954 4.834 1.00 70.25 104 LYS A O 1
ATOM 845 N N . GLY A 1 105 ? 8.251 -8.314 5.588 1.00 72.38 105 GLY A N 1
ATOM 846 C CA . GLY A 1 105 ? 8.996 -9.562 5.425 1.00 72.38 105 GLY A CA 1
ATOM 847 C C . GLY A 1 105 ? 9.438 -9.771 3.976 1.00 72.38 105 GLY A C 1
ATOM 848 O O . GLY A 1 105 ? 10.624 -9.965 3.706 1.00 72.38 105 GLY A O 1
ATOM 849 N N . TRP A 1 106 ? 8.520 -9.613 3.021 1.00 70.50 106 TRP A N 1
ATOM 850 C CA . TRP A 1 106 ? 8.828 -9.775 1.594 1.00 70.50 106 TRP A CA 1
ATOM 851 C C . TRP A 1 106 ? 9.860 -8.775 1.079 1.00 70.50 106 TRP A C 1
ATOM 853 O O . TRP A 1 106 ? 10.731 -9.126 0.281 1.00 70.50 106 TRP A O 1
ATOM 863 N N . VAL A 1 107 ? 9.787 -7.532 1.552 1.00 62.12 107 VAL A N 1
ATOM 864 C CA . VAL A 1 107 ? 10.758 -6.481 1.225 1.00 62.12 107 VAL A CA 1
ATOM 865 C C . VAL A 1 107 ? 12.156 -6.837 1.731 1.00 62.12 107 VAL A C 1
ATOM 867 O O . VAL A 1 107 ? 13.145 -6.568 1.048 1.00 62.12 107 VAL A O 1
ATOM 870 N N . GLN A 1 108 ? 12.262 -7.464 2.906 1.00 64.19 108 GLN A N 1
ATOM 871 C CA . GLN A 1 108 ? 13.546 -7.896 3.468 1.00 64.19 108 GLN A CA 1
ATOM 872 C C . GLN A 1 108 ? 14.138 -9.120 2.758 1.00 64.19 108 GLN A C 1
ATOM 874 O O . GLN A 1 108 ? 15.363 -9.249 2.694 1.00 64.19 108 GLN A O 1
ATOM 879 N N . GLU A 1 109 ? 13.289 -10.009 2.241 1.00 67.31 109 GLU A N 1
ATOM 880 C CA . GLU A 1 109 ? 13.684 -11.220 1.509 1.00 67.31 109 GLU A CA 1
ATOM 881 C C . GLU A 1 109 ? 14.073 -10.954 0.048 1.00 67.31 109 GLU A C 1
ATOM 883 O O . GLU A 1 109 ? 14.695 -11.798 -0.605 1.00 67.31 109 GLU A O 1
ATOM 888 N N . ALA A 1 110 ? 13.716 -9.788 -0.486 1.00 60.84 110 ALA A N 1
ATOM 889 C CA . ALA A 1 110 ? 14.005 -9.443 -1.863 1.00 60.84 110 ALA A CA 1
ATOM 890 C C . ALA A 1 110 ? 15.530 -9.324 -2.129 1.00 60.84 110 ALA A C 1
ATOM 892 O O . ALA A 1 110 ? 16.284 -8.816 -1.294 1.00 60.84 110 ALA A O 1
ATOM 893 N N . PRO A 1 111 ? 16.019 -9.808 -3.290 1.00 53.00 111 PRO A N 1
ATOM 894 C CA . PRO A 1 111 ? 17.449 -9.971 -3.551 1.00 53.00 111 PRO A CA 1
ATOM 895 C C . PRO A 1 111 ? 18.266 -8.662 -3.504 1.00 53.00 111 PRO A C 1
ATOM 897 O O . PRO A 1 111 ? 17.871 -7.629 -4.032 1.00 53.00 111 PRO A O 1
ATOM 900 N N . ILE A 1 112 ? 19.472 -8.776 -2.928 1.00 47.84 112 ILE A N 1
ATOM 901 C CA . ILE A 1 112 ? 20.416 -7.735 -2.453 1.00 47.84 112 ILE A CA 1
ATOM 902 C C . ILE A 1 112 ? 21.061 -6.869 -3.568 1.00 47.84 112 ILE A C 1
ATOM 904 O O . ILE A 1 112 ? 21.977 -6.095 -3.301 1.00 47.84 112 ILE A O 1
ATOM 908 N N . THR A 1 113 ? 20.621 -6.936 -4.830 1.00 49.28 113 THR A N 1
ATOM 909 C CA . THR A 1 113 ? 21.166 -6.026 -5.868 1.00 49.28 113 THR A CA 1
ATOM 910 C C . THR A 1 113 ? 20.776 -4.565 -5.632 1.00 49.28 113 THR A C 1
ATOM 912 O O . THR A 1 113 ? 21.376 -3.666 -6.209 1.00 49.28 113 THR A O 1
ATOM 915 N N . THR A 1 114 ? 19.802 -4.326 -4.756 1.00 48.28 114 THR A N 1
ATOM 916 C CA . THR A 1 114 ? 19.389 -3.015 -4.270 1.00 48.28 114 THR A CA 1
ATOM 917 C C . THR A 1 114 ? 20.205 -2.597 -3.051 1.00 48.28 114 THR A C 1
ATOM 919 O O . THR A 1 114 ? 20.468 -3.372 -2.129 1.00 48.28 114 THR A O 1
ATOM 922 N N . ASN A 1 115 ? 20.619 -1.331 -3.027 1.00 47.56 115 ASN A N 1
ATOM 923 C CA . ASN A 1 115 ? 21.292 -0.725 -1.886 1.00 47.56 115 ASN A CA 1
ATOM 924 C C . ASN A 1 115 ? 20.400 -0.832 -0.635 1.00 47.56 115 ASN A C 1
ATOM 926 O O . ASN A 1 115 ? 19.514 -0.007 -0.419 1.00 47.56 115 ASN A O 1
ATOM 930 N N . ARG A 1 116 ? 20.665 -1.832 0.215 1.00 48.62 116 ARG A N 1
ATOM 931 C CA . ARG A 1 116 ? 19.963 -2.087 1.486 1.00 48.62 116 ARG A CA 1
ATOM 932 C C . ARG A 1 116 ? 19.908 -0.846 2.382 1.00 48.62 116 ARG A C 1
ATOM 934 O O . ARG A 1 116 ? 18.977 -0.703 3.166 1.00 48.62 116 ARG A O 1
ATOM 941 N N . ASN A 1 117 ? 20.874 0.066 2.242 1.00 48.84 117 ASN A N 1
ATOM 942 C CA . ASN A 1 117 ? 20.911 1.321 2.985 1.00 48.84 117 ASN A CA 1
ATOM 943 C C . ASN A 1 117 ? 19.924 2.366 2.451 1.00 48.84 117 ASN A C 1
ATOM 945 O O . ASN A 1 117 ? 19.585 3.257 3.212 1.00 48.84 117 ASN A O 1
ATOM 949 N N . GLY A 1 118 ? 19.466 2.280 1.197 1.00 50.78 118 GLY A N 1
ATOM 950 C CA . GLY A 1 118 ? 18.412 3.135 0.640 1.00 50.78 118 GLY A CA 1
ATOM 951 C C . GLY A 1 118 ? 17.064 2.800 1.269 1.00 50.78 118 GLY A C 1
ATOM 952 O O . GLY A 1 118 ? 16.535 3.612 2.020 1.00 50.78 118 GLY A O 1
ATOM 953 N N . CYS A 1 119 ? 16.590 1.560 1.091 1.00 48.47 119 CYS A N 1
ATOM 954 C CA . CYS A 1 119 ? 15.363 1.086 1.744 1.00 48.47 119 CYS A CA 1
ATOM 955 C C . CYS A 1 119 ? 15.428 1.278 3.263 1.00 48.47 119 CYS A C 1
ATOM 957 O O . CYS A 1 119 ? 14.497 1.807 3.851 1.00 48.47 119 CYS A O 1
ATOM 959 N N . LYS A 1 120 ? 16.548 0.910 3.904 1.00 50.28 120 LYS A N 1
ATOM 960 C CA . LYS A 1 120 ? 16.700 1.055 5.356 1.00 50.28 120 LYS A CA 1
ATOM 961 C C . LYS A 1 120 ? 16.739 2.515 5.810 1.00 50.28 120 LYS A C 1
ATOM 963 O O . LYS A 1 120 ? 16.062 2.841 6.768 1.00 50.28 120 LYS A O 1
ATOM 968 N N . ARG A 1 121 ? 17.485 3.409 5.142 1.00 49.91 121 ARG A N 1
ATOM 969 C CA . ARG A 1 121 ? 17.497 4.835 5.518 1.00 49.91 121 ARG A CA 1
ATOM 970 C C . ARG A 1 121 ? 16.141 5.477 5.333 1.00 49.91 121 ARG A C 1
ATOM 972 O O . ARG A 1 121 ? 15.838 6.339 6.134 1.00 49.91 121 ARG A O 1
ATOM 979 N N . TYR A 1 122 ? 15.363 5.088 4.327 1.00 47.94 122 TYR A N 1
ATOM 980 C CA . TYR A 1 122 ? 14.025 5.639 4.172 1.00 47.94 122 TYR A CA 1
ATOM 981 C C . TYR A 1 122 ? 13.023 5.064 5.182 1.00 47.94 122 TYR A C 1
ATOM 983 O O . TYR A 1 122 ? 12.276 5.838 5.770 1.00 47.94 122 TYR A O 1
ATOM 991 N N . LEU A 1 123 ? 13.065 3.751 5.448 1.00 49.59 123 LEU A N 1
ATOM 992 C CA . LEU A 1 123 ? 12.298 3.121 6.534 1.00 49.59 123 LEU A CA 1
ATOM 993 C C . LEU A 1 123 ? 12.662 3.716 7.911 1.00 49.59 123 LEU A C 1
ATOM 995 O O . LEU A 1 123 ? 11.800 3.848 8.773 1.00 49.59 123 LEU A O 1
ATOM 999 N N . ASP A 1 124 ? 13.927 4.104 8.108 1.00 50.22 124 ASP A N 1
ATOM 1000 C CA . ASP A 1 124 ? 14.434 4.708 9.347 1.00 50.22 124 ASP A CA 1
ATOM 1001 C C . ASP A 1 124 ? 14.303 6.254 9.359 1.00 50.22 124 ASP A C 1
ATOM 1003 O O . ASP A 1 124 ? 14.408 6.882 10.420 1.00 50.22 124 ASP A O 1
ATOM 1007 N N . SER A 1 125 ? 14.111 6.912 8.205 1.00 45.88 125 SER A N 1
ATOM 1008 C CA . SER A 1 125 ? 14.078 8.378 8.118 1.00 45.88 125 SER A CA 1
ATOM 1009 C C . SER A 1 125 ? 12.703 8.909 8.482 1.00 45.88 125 SER A C 1
ATOM 1011 O O . SER A 1 125 ? 11.778 8.917 7.679 1.00 45.88 125 SER A O 1
ATOM 1013 N N . ARG A 1 126 ? 12.616 9.494 9.672 1.00 44.41 126 ARG A N 1
ATOM 1014 C CA . ARG A 1 126 ? 11.482 10.294 10.164 1.00 44.41 126 ARG A CA 1
ATOM 1015 C C . ARG A 1 126 ? 11.231 11.602 9.372 1.00 44.41 126 ARG A C 1
ATOM 1017 O O . ARG A 1 126 ? 10.743 12.565 9.955 1.00 44.41 126 ARG A O 1
ATOM 1024 N N . ILE A 1 127 ? 11.688 11.712 8.117 1.00 38.53 127 ILE A N 1
ATOM 1025 C CA . ILE A 1 127 ? 11.917 12.997 7.420 1.00 38.53 127 ILE A CA 1
ATOM 1026 C C . ILE A 1 127 ? 11.079 13.184 6.146 1.00 38.53 127 ILE A C 1
ATOM 1028 O O . ILE A 1 127 ? 10.939 14.322 5.699 1.00 38.53 127 ILE A O 1
ATOM 1032 N N . THR A 1 128 ? 10.446 12.161 5.575 1.00 39.31 128 THR A N 1
ATOM 1033 C CA . THR A 1 128 ? 9.405 12.446 4.576 1.00 39.31 128 THR A CA 1
ATOM 1034 C C . THR A 1 128 ? 8.148 12.855 5.327 1.00 39.31 128 THR A C 1
ATOM 1036 O O . THR A 1 128 ? 7.660 12.135 6.192 1.00 39.31 128 THR A O 1
ATOM 1039 N N . THR A 1 129 ? 7.710 14.081 5.077 1.00 37.16 129 THR A N 1
ATOM 1040 C CA . THR A 1 129 ? 6.492 14.691 5.609 1.00 37.16 129 THR A CA 1
ATOM 1041 C C . THR A 1 129 ? 5.335 13.693 5.673 1.00 37.16 129 THR A C 1
ATOM 1043 O O . THR A 1 129 ? 5.132 12.968 4.706 1.00 37.16 129 THR A O 1
ATOM 1046 N N . ARG A 1 130 ? 4.624 13.687 6.812 1.00 49.66 130 ARG A N 1
ATOM 1047 C CA . ARG A 1 130 ? 3.220 13.272 7.008 1.00 49.66 130 ARG A CA 1
ATOM 1048 C C . ARG A 1 130 ? 2.486 12.804 5.728 1.00 49.66 130 ARG A C 1
ATOM 1050 O O . ARG A 1 130 ? 2.450 13.566 4.770 1.00 49.66 130 ARG A O 1
ATOM 1057 N N . GLU A 1 131 ? 1.810 11.648 5.808 1.00 41.72 131 GLU A N 1
ATOM 1058 C CA . GLU A 1 131 ? 0.579 11.286 5.055 1.00 41.72 131 GLU A CA 1
ATOM 1059 C C . GLU A 1 131 ? 0.645 10.354 3.815 1.00 41.72 131 GLU A C 1
ATOM 1061 O O . GLU A 1 131 ? -0.394 10.124 3.200 1.00 41.72 131 GLU A O 1
ATOM 1066 N N . GLU A 1 132 ? 1.753 9.698 3.449 1.00 46.09 132 GLU A N 1
ATOM 1067 C CA . GLU A 1 132 ? 1.740 8.742 2.312 1.00 46.09 132 GLU A CA 1
ATOM 1068 C C . GLU A 1 132 ? 1.938 7.278 2.729 1.00 46.09 132 GLU A C 1
ATOM 1070 O O . GLU A 1 132 ? 2.972 6.673 2.470 1.00 46.09 132 GLU A O 1
ATOM 1075 N N . ASN A 1 133 ? 0.888 6.745 3.368 1.00 51.97 133 ASN A N 1
ATOM 1076 C CA . ASN A 1 133 ? 0.500 5.343 3.579 1.00 51.97 133 ASN A CA 1
ATOM 1077 C C . ASN A 1 133 ? 1.580 4.287 3.263 1.00 51.97 133 ASN A C 1
ATOM 1079 O O . ASN A 1 133 ? 1.926 4.063 2.105 1.00 51.97 133 ASN A O 1
ATOM 1083 N N . VAL A 1 134 ? 2.037 3.558 4.283 1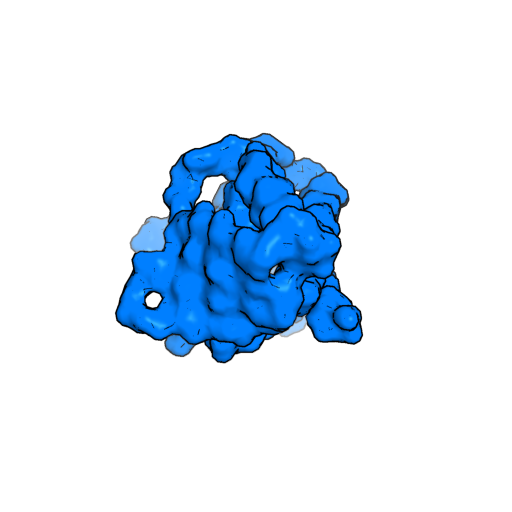.00 49.22 134 VAL A N 1
ATOM 1084 C CA . VAL A 1 134 ? 3.013 2.454 4.202 1.00 49.22 134 VAL A CA 1
ATOM 1085 C C . VAL A 1 134 ? 2.738 1.473 3.048 1.00 49.22 134 VAL A C 1
ATOM 1087 O O . VAL A 1 134 ? 3.676 0.990 2.413 1.00 49.22 134 VAL A O 1
ATOM 1090 N N . LEU A 1 135 ? 1.471 1.221 2.698 1.00 48.06 135 LEU A N 1
ATOM 1091 C CA . LEU A 1 135 ? 1.113 0.390 1.546 1.00 48.06 135 LEU A CA 1
ATOM 1092 C C . LEU A 1 135 ? 1.433 1.071 0.209 1.00 48.06 135 LEU A C 1
ATOM 1094 O O . LEU A 1 135 ? 2.048 0.451 -0.654 1.00 48.06 135 LEU A O 1
ATOM 1098 N N . LYS A 1 136 ? 1.067 2.350 0.053 1.00 50.69 136 LYS A N 1
ATOM 1099 C CA . LYS A 1 136 ? 1.449 3.200 -1.088 1.00 50.69 136 LYS A CA 1
ATOM 1100 C C . LYS A 1 136 ? 2.972 3.303 -1.182 1.00 50.69 136 LYS A C 1
ATOM 1102 O O . LYS A 1 136 ? 3.534 3.094 -2.249 1.00 50.69 136 LYS A O 1
ATOM 1107 N N . TYR A 1 137 ? 3.642 3.492 -0.049 1.00 53.81 137 TYR A N 1
ATOM 1108 C CA . TYR A 1 137 ? 5.094 3.493 0.071 1.00 53.81 137 TYR A CA 1
ATOM 1109 C C . TYR A 1 137 ? 5.703 2.169 -0.428 1.00 53.81 137 TYR A C 1
ATOM 1111 O O . TYR A 1 137 ? 6.574 2.175 -1.292 1.00 53.81 137 TYR A O 1
ATOM 1119 N N . PHE A 1 138 ? 5.224 1.007 0.020 1.00 54.19 138 PHE A N 1
ATOM 1120 C CA . PHE A 1 138 ? 5.737 -0.286 -0.454 1.00 54.19 138 PHE A CA 1
ATOM 1121 C C . PHE A 1 138 ? 5.421 -0.564 -1.927 1.00 54.19 138 PHE A C 1
ATOM 1123 O O . PHE A 1 138 ? 6.260 -1.111 -2.650 1.00 54.19 138 PHE A O 1
ATOM 1130 N N . LEU A 1 139 ? 4.231 -0.169 -2.375 1.00 51.69 139 LEU A N 1
ATOM 1131 C CA . LEU A 1 139 ? 3.757 -0.332 -3.745 1.00 51.69 139 LEU A CA 1
ATOM 1132 C C . LEU A 1 139 ? 4.521 0.562 -4.730 1.00 51.69 139 LEU A C 1
ATOM 1134 O O . LEU A 1 139 ? 4.779 0.126 -5.858 1.00 51.69 139 LEU A O 1
ATOM 1138 N N . ASP A 1 140 ? 4.896 1.768 -4.320 1.00 51.75 140 ASP A N 1
ATOM 1139 C CA . ASP A 1 140 ? 5.506 2.759 -5.202 1.00 51.75 140 ASP A CA 1
ATOM 1140 C C . ASP A 1 140 ? 7.032 2.766 -5.074 1.00 51.75 140 ASP A C 1
ATOM 1142 O O . ASP A 1 140 ? 7.716 2.901 -6.081 1.00 51.75 140 ASP A O 1
ATOM 1146 N N . ILE A 1 141 ? 7.601 2.535 -3.884 1.00 53.09 141 ILE A N 1
ATOM 1147 C CA . ILE A 1 141 ? 9.017 2.835 -3.610 1.00 53.09 141 ILE A CA 1
ATOM 1148 C C . ILE A 1 141 ? 9.941 1.624 -3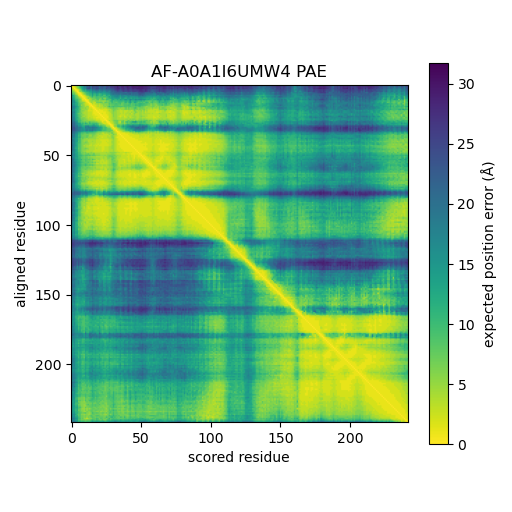.705 1.00 53.09 141 ILE A C 1
ATOM 1150 O O . ILE A 1 141 ? 11.073 1.780 -4.153 1.00 53.09 141 ILE A O 1
ATOM 1154 N N . PHE A 1 142 ? 9.500 0.402 -3.393 1.00 53.56 142 PHE A N 1
ATOM 1155 C CA . PHE A 1 142 ? 10.358 -0.787 -3.555 1.00 53.56 142 PHE A CA 1
ATOM 1156 C C . PHE A 1 142 ? 11.018 -0.924 -4.956 1.00 53.56 142 PHE A C 1
ATOM 1158 O O . PHE A 1 142 ? 12.212 -1.229 -5.044 1.00 53.56 142 PHE A O 1
ATOM 1165 N N . PRO A 1 143 ? 10.309 -0.640 -6.063 1.00 52.62 143 PRO A N 1
ATOM 1166 C CA . PRO A 1 143 ? 10.866 -0.685 -7.414 1.00 52.62 143 PRO A CA 1
ATOM 1167 C C . PRO A 1 143 ? 11.695 0.569 -7.698 1.00 52.62 143 PRO A C 1
ATOM 1169 O O . PRO A 1 143 ? 12.788 0.463 -8.251 1.00 52.62 143 PRO A O 1
ATOM 1172 N N . ILE A 1 144 ? 11.211 1.743 -7.269 1.00 50.69 144 ILE A N 1
ATOM 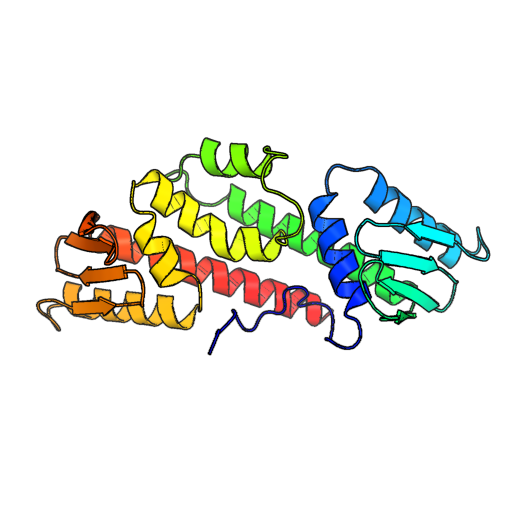1173 C CA . ILE A 1 144 ? 11.906 3.027 -7.411 1.00 50.69 144 ILE A CA 1
ATOM 1174 C C . ILE A 1 144 ? 13.272 2.974 -6.733 1.00 50.69 144 ILE A C 1
ATOM 1176 O O . ILE A 1 144 ? 14.236 3.380 -7.359 1.00 50.69 144 ILE A O 1
ATOM 1180 N N . VAL A 1 145 ? 13.412 2.392 -5.539 1.00 49.09 145 VAL A N 1
ATOM 1181 C CA . VAL A 1 145 ? 14.714 2.268 -4.855 1.00 49.09 145 VAL A CA 1
ATOM 1182 C C . VAL A 1 145 ? 15.674 1.373 -5.637 1.00 49.09 145 VAL A C 1
ATOM 1184 O O . VAL A 1 145 ? 16.876 1.648 -5.686 1.00 49.09 145 VAL A O 1
ATOM 1187 N N . SER A 1 146 ? 15.167 0.326 -6.298 1.00 56.69 146 SER A N 1
ATOM 1188 C CA . SER A 1 146 ? 15.996 -0.467 -7.208 1.00 56.69 146 SER A CA 1
ATOM 1189 C C . SER A 1 146 ? 16.474 0.363 -8.392 1.00 56.69 146 SER A C 1
ATOM 1191 O O . SER A 1 146 ? 17.661 0.331 -8.711 1.00 56.69 146 SER A O 1
ATOM 1193 N N . PHE A 1 147 ? 15.584 1.137 -9.012 1.00 59.22 147 PHE A N 1
ATOM 1194 C CA . PHE A 1 147 ? 15.930 1.989 -10.148 1.00 59.22 147 PHE A CA 1
ATOM 1195 C C . PHE A 1 147 ? 16.821 3.180 -9.755 1.00 59.22 147 PHE A C 1
ATOM 1197 O O . PHE A 1 147 ? 17.742 3.518 -10.490 1.00 59.22 147 PHE A O 1
ATOM 1204 N N . GLU A 1 148 ? 16.619 3.767 -8.576 1.00 55.28 148 GLU A N 1
ATOM 1205 C CA . GLU A 1 148 ? 17.457 4.811 -7.976 1.00 55.28 148 GLU A CA 1
ATOM 1206 C C . GLU A 1 148 ? 18.877 4.317 -7.741 1.00 55.28 148 GLU A C 1
ATOM 1208 O O . GLU A 1 148 ? 19.830 5.010 -8.078 1.00 55.28 148 GLU A O 1
ATOM 1213 N N . SER A 1 149 ? 19.037 3.093 -7.226 1.00 52.06 149 SER A N 1
ATOM 1214 C CA . SER A 1 149 ? 20.366 2.503 -7.031 1.00 52.06 149 SER A CA 1
ATOM 1215 C C . SER A 1 149 ? 21.128 2.250 -8.337 1.00 52.06 149 SER A C 1
ATOM 1217 O O . SER A 1 149 ? 22.334 2.012 -8.299 1.00 52.06 149 SER A O 1
ATOM 1219 N N . MET A 1 150 ? 20.433 2.316 -9.475 1.00 53.31 150 MET A N 1
ATOM 1220 C CA . MET A 1 150 ? 20.990 2.175 -10.819 1.00 53.31 150 MET A CA 1
ATOM 1221 C C . MET A 1 150 ? 21.077 3.516 -11.576 1.00 53.31 150 MET A C 1
ATOM 1223 O O . MET A 1 150 ? 21.394 3.500 -12.762 1.00 53.31 150 MET A O 1
ATOM 1227 N N . ASP A 1 151 ? 20.796 4.656 -10.926 1.00 59.62 151 ASP A N 1
ATOM 1228 C CA . ASP A 1 151 ? 20.705 5.999 -11.535 1.00 59.62 151 ASP A CA 1
ATOM 1229 C C . ASP A 1 151 ? 19.623 6.123 -12.637 1.00 59.62 151 ASP A C 1
ATOM 1231 O O . ASP A 1 151 ? 19.765 6.853 -13.626 1.00 59.62 151 ASP A O 1
ATOM 1235 N N . ILE A 1 152 ? 18.503 5.406 -12.477 1.00 60.12 152 ILE A N 1
ATOM 1236 C CA . ILE A 1 152 ? 17.415 5.322 -13.472 1.00 60.12 152 ILE A CA 1
ATOM 1237 C C . ILE A 1 152 ? 16.049 5.673 -12.874 1.00 60.12 152 ILE A C 1
ATOM 1239 O O . ILE A 1 152 ? 15.038 5.019 -13.136 1.00 60.12 152 ILE A O 1
ATOM 1243 N N . TYR A 1 153 ? 15.997 6.747 -12.084 1.00 63.97 153 TYR A N 1
ATOM 1244 C CA . TYR A 1 153 ? 14.773 7.273 -11.457 1.00 63.97 153 TYR A CA 1
ATOM 1245 C C . TYR A 1 153 ? 13.579 7.388 -12.428 1.00 63.97 153 TYR A C 1
ATOM 1247 O O . TYR A 1 153 ? 12.419 7.203 -12.068 1.00 63.97 153 TYR A O 1
ATOM 1255 N N . GLN A 1 154 ? 13.877 7.652 -13.698 1.00 64.81 154 GLN A N 1
ATOM 1256 C CA . GLN A 1 154 ? 12.919 7.869 -14.775 1.00 64.81 154 GLN A CA 1
ATOM 1257 C C . GLN A 1 154 ? 12.103 6.615 -15.130 1.00 64.81 154 GLN A C 1
ATOM 1259 O O . GLN A 1 154 ? 10.970 6.743 -15.589 1.00 64.81 154 GLN A O 1
ATOM 1264 N N . VAL A 1 155 ? 12.648 5.409 -14.912 1.00 62.50 155 VAL A N 1
ATOM 1265 C CA . VAL A 1 155 ? 11.920 4.147 -15.156 1.00 62.50 155 VAL A CA 1
ATOM 1266 C C . VAL A 1 155 ? 10.841 3.932 -14.107 1.00 62.50 155 VAL A C 1
ATOM 1268 O O . VAL A 1 155 ? 9.753 3.485 -14.452 1.00 62.50 155 VAL A O 1
ATOM 1271 N N . GLY A 1 156 ? 11.109 4.303 -12.852 1.00 61.19 156 GLY A N 1
ATOM 1272 C CA . GLY A 1 156 ? 10.117 4.237 -11.781 1.00 61.19 156 GLY A CA 1
ATOM 1273 C C . GLY A 1 156 ? 8.836 4.971 -12.170 1.00 61.19 156 GLY A C 1
ATOM 1274 O O . GLY A 1 156 ? 7.775 4.365 -12.221 1.00 61.19 156 GLY A O 1
ATOM 1275 N N . ALA A 1 157 ? 8.955 6.230 -12.591 1.00 63.84 157 ALA A N 1
ATOM 1276 C CA . ALA A 1 157 ? 7.822 7.069 -12.990 1.00 63.84 157 ALA A CA 1
ATOM 1277 C C . ALA A 1 157 ? 7.045 6.588 -14.237 1.00 63.84 157 ALA A C 1
ATOM 1279 O O . ALA A 1 157 ? 5.934 7.054 -14.488 1.00 63.84 157 ALA A O 1
ATOM 1280 N N . LEU A 1 158 ? 7.618 5.685 -15.041 1.00 61.81 158 LEU A N 1
ATOM 1281 C CA . LEU A 1 158 ? 6.933 5.040 -16.170 1.00 61.81 158 LEU A CA 1
ATOM 1282 C C . LEU A 1 158 ? 6.141 3.796 -15.750 1.00 61.81 158 LEU A C 1
ATOM 1284 O O . LEU A 1 158 ? 5.242 3.376 -16.471 1.00 61.81 158 LEU A O 1
ATOM 1288 N N . LEU A 1 159 ? 6.486 3.205 -14.605 1.00 62.41 159 LEU A N 1
ATOM 1289 C CA . LEU A 1 159 ? 5.909 1.961 -14.097 1.00 62.41 159 LEU A CA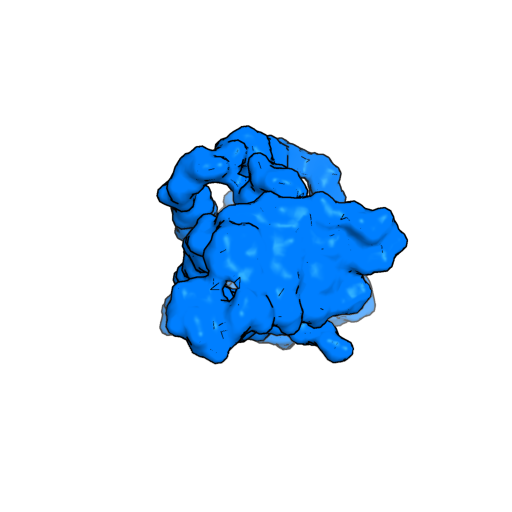 1
ATOM 1290 C C . LEU A 1 159 ? 4.947 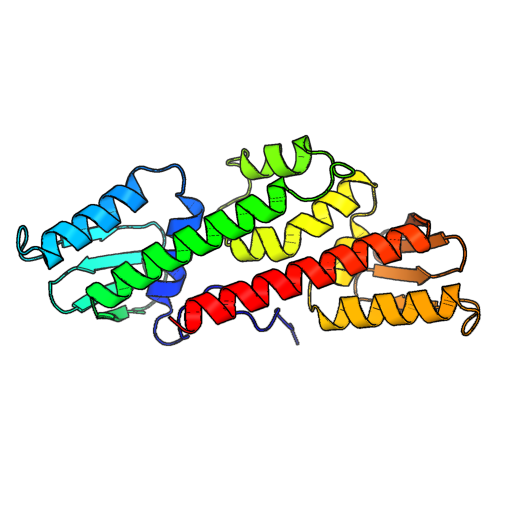2.194 -12.920 1.00 62.41 159 LEU A C 1
ATOM 1292 O O . LEU A 1 159 ? 4.325 1.252 -12.450 1.00 62.41 159 LEU A O 1
ATOM 1296 N N . THR A 1 160 ? 4.822 3.421 -12.412 1.00 55.19 160 THR A N 1
ATOM 1297 C CA . THR A 1 160 ? 4.208 3.702 -11.102 1.00 55.19 160 THR A CA 1
ATOM 1298 C C . THR A 1 160 ? 2.688 3.574 -11.017 1.00 55.19 160 THR A C 1
ATOM 1300 O O . THR A 1 160 ? 2.175 3.596 -9.904 1.00 55.19 160 THR A O 1
ATOM 1303 N N . ASN A 1 161 ? 1.944 3.417 -12.118 1.00 51.50 161 ASN A N 1
ATOM 1304 C CA . ASN A 1 161 ? 0.488 3.614 -12.059 1.00 51.50 161 ASN A CA 1
ATOM 1305 C C . ASN A 1 161 ? -0.350 2.318 -12.118 1.00 51.50 161 ASN A C 1
ATOM 1307 O O . ASN A 1 161 ? -1.369 2.256 -11.434 1.00 51.50 161 ASN A O 1
ATOM 1311 N N . ASP A 1 162 ? 0.068 1.261 -12.835 1.00 52.47 162 ASP A N 1
ATOM 1312 C CA . ASP A 1 162 ? -0.706 0.006 -12.925 1.00 52.47 162 ASP A CA 1
ATOM 1313 C C . ASP A 1 162 ? 0.158 -1.243 -13.217 1.00 52.47 162 ASP A C 1
ATOM 1315 O O . ASP A 1 162 ? 1.066 -1.228 -14.044 1.00 52.47 162 ASP A O 1
ATOM 1319 N N . VAL A 1 163 ? -0.170 -2.379 -12.586 1.00 49.28 163 VAL A N 1
ATOM 1320 C CA . VAL A 1 163 ? 0.374 -3.713 -12.915 1.00 49.28 163 VAL A CA 1
ATOM 1321 C C . VAL A 1 163 ? 0.212 -4.030 -14.402 1.00 49.28 163 VAL A C 1
ATOM 1323 O O . VAL A 1 163 ? 1.099 -4.647 -14.999 1.00 49.28 163 VAL A O 1
ATOM 1326 N N . THR A 1 164 ? -0.899 -3.597 -15.009 1.00 54.78 164 THR A N 1
ATOM 1327 C CA . THR A 1 164 ? -1.141 -3.782 -16.446 1.00 54.78 164 THR A CA 1
ATOM 1328 C C . THR A 1 164 ? -0.082 -3.079 -17.300 1.00 54.78 164 THR A C 1
ATOM 1330 O O . THR A 1 164 ? 0.359 -3.656 -18.299 1.00 54.78 164 THR A O 1
ATOM 1333 N N . ASP A 1 165 ? 0.433 -1.927 -16.853 1.00 70.31 165 ASP A N 1
ATOM 1334 C CA . ASP A 1 165 ? 1.537 -1.231 -17.510 1.00 70.31 165 ASP A CA 1
ATOM 1335 C C . ASP A 1 165 ? 2.816 -2.071 -17.442 1.00 70.31 165 ASP A C 1
ATOM 1337 O O . ASP A 1 165 ? 3.491 -2.246 -18.455 1.00 70.31 165 ASP A O 1
ATOM 1341 N N . GLY A 1 166 ? 3.151 -2.676 -16.300 1.00 74.19 166 GLY A N 1
ATOM 1342 C CA . GLY A 1 166 ? 4.337 -3.542 -16.201 1.00 74.19 166 GLY A CA 1
ATOM 1343 C C . GLY A 1 166 ? 4.250 -4.781 -17.083 1.00 74.19 166 GLY A C 1
ATOM 1344 O O . GLY A 1 166 ? 5.206 -5.100 -17.791 1.00 74.19 166 GLY A O 1
ATOM 1345 N N . VAL A 1 167 ? 3.095 -5.454 -17.102 1.00 79.94 167 VAL A N 1
ATOM 1346 C CA . VAL A 1 167 ? 2.861 -6.613 -17.982 1.00 79.94 167 VAL A CA 1
ATOM 1347 C C . VAL A 1 167 ? 3.007 -6.209 -19.451 1.00 79.94 167 VAL A C 1
ATOM 1349 O O . VAL A 1 167 ? 3.677 -6.906 -20.218 1.00 79.94 167 VAL A O 1
ATOM 1352 N N . PHE A 1 168 ? 2.445 -5.061 -19.839 1.00 85.19 168 PHE A N 1
ATOM 1353 C CA . PHE A 1 168 ? 2.611 -4.500 -21.178 1.00 85.19 168 PHE A CA 1
ATOM 1354 C C . PHE A 1 168 ? 4.089 -4.242 -21.515 1.00 85.19 168 PHE A C 1
ATOM 1356 O O . PHE A 1 168 ? 4.560 -4.648 -22.582 1.00 85.19 168 PHE A O 1
ATOM 1363 N N . HIS A 1 169 ? 4.850 -3.633 -20.602 1.00 84.38 169 HIS A N 1
ATOM 1364 C CA . HIS A 1 169 ? 6.273 -3.364 -20.811 1.00 84.38 169 HIS A CA 1
ATOM 1365 C C . HIS A 1 169 ? 7.100 -4.656 -20.926 1.00 84.38 169 HIS A C 1
ATOM 1367 O O . HIS A 1 169 ? 7.954 -4.740 -21.809 1.00 84.38 169 HIS A O 1
ATOM 1373 N N . VAL A 1 170 ? 6.819 -5.696 -20.127 1.00 87.50 170 VAL A N 1
ATOM 1374 C CA . VAL A 1 170 ? 7.468 -7.017 -20.272 1.00 87.50 170 VAL A CA 1
ATOM 1375 C C . VAL A 1 170 ? 7.200 -7.603 -21.657 1.00 87.50 170 VAL A C 1
ATOM 1377 O O . VAL A 1 170 ? 8.139 -8.005 -22.345 1.00 87.50 170 VAL A O 1
ATOM 1380 N N . GLN A 1 171 ? 5.944 -7.587 -22.114 1.00 88.88 171 GLN A N 1
ATOM 1381 C CA . GLN A 1 171 ? 5.579 -8.085 -23.445 1.00 88.88 171 GLN A CA 1
ATOM 1382 C C . GLN A 1 171 ? 6.275 -7.305 -24.567 1.00 88.88 171 GLN A C 1
ATOM 1384 O O . GLN A 1 171 ? 6.700 -7.891 -25.568 1.00 88.88 171 GLN A O 1
ATOM 1389 N N . LEU A 1 172 ? 6.401 -5.986 -24.417 1.00 88.56 172 LEU A N 1
ATOM 1390 C CA . LEU A 1 172 ? 7.079 -5.131 -25.385 1.00 88.56 172 LEU A CA 1
ATOM 1391 C C . LEU A 1 172 ? 8.581 -5.439 -25.452 1.00 88.56 172 LEU A C 1
ATOM 1393 O O . LEU A 1 172 ? 9.128 -5.580 -26.549 1.00 88.56 172 LEU A O 1
ATOM 1397 N N . ILE A 1 173 ? 9.227 -5.614 -24.295 1.00 90.19 173 ILE A N 1
ATOM 1398 C CA . ILE A 1 173 ? 10.631 -6.028 -24.210 1.00 90.19 173 ILE A CA 1
ATOM 1399 C C . ILE A 1 173 ? 10.820 -7.415 -24.834 1.00 90.19 173 ILE A C 1
ATOM 1401 O O . ILE A 1 173 ? 11.733 -7.604 -25.640 1.00 90.19 173 ILE A O 1
ATOM 1405 N N . ASP A 1 174 ? 9.924 -8.363 -24.559 1.00 92.38 174 ASP A N 1
ATOM 1406 C CA . ASP A 1 174 ? 9.963 -9.704 -25.147 1.00 92.38 174 ASP A CA 1
ATOM 1407 C C . ASP A 1 174 ? 9.866 -9.680 -26.673 1.00 92.38 174 ASP A C 1
ATOM 1409 O O . ASP A 1 174 ? 10.532 -10.466 -27.352 1.00 92.38 174 ASP A O 1
ATOM 1413 N N . GLN A 1 175 ? 9.079 -8.771 -27.253 1.00 92.19 175 GLN A N 1
ATOM 1414 C CA . GLN A 1 175 ? 9.026 -8.604 -28.708 1.00 92.19 175 GLN A CA 1
ATOM 1415 C C . GLN A 1 175 ? 10.364 -8.121 -29.2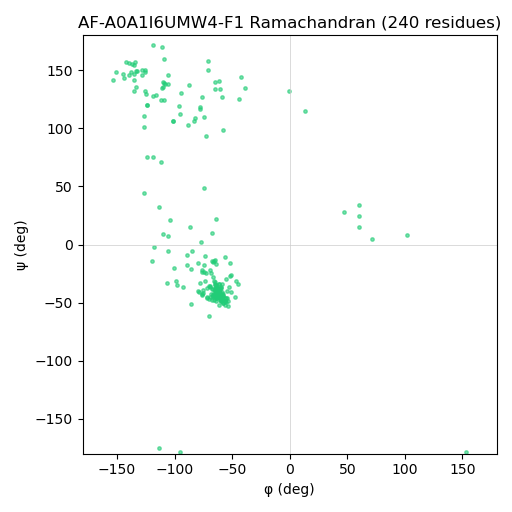83 1.00 92.19 175 GLN A C 1
ATOM 1417 O O . GLN A 1 175 ? 10.763 -8.588 -30.354 1.00 92.19 175 GLN A O 1
ATOM 1422 N N . VAL A 1 176 ? 11.062 -7.221 -28.585 1.00 92.19 176 VAL A N 1
ATOM 1423 C CA . VAL A 1 176 ? 12.376 -6.709 -29.005 1.00 92.19 176 VAL A CA 1
ATOM 1424 C C . VAL A 1 176 ? 13.466 -7.775 -28.845 1.00 92.19 176 VAL A C 1
ATOM 1426 O O . VAL A 1 176 ? 14.243 -8.016 -29.771 1.00 92.19 176 VAL A O 1
ATOM 1429 N N . LEU A 1 177 ? 13.501 -8.473 -27.706 1.00 90.88 177 LEU A N 1
ATOM 1430 C CA . LEU A 1 177 ? 14.486 -9.525 -27.437 1.00 90.88 177 LEU A CA 1
ATOM 1431 C C . LEU A 1 177 ? 14.345 -10.717 -28.396 1.00 90.88 177 LEU A C 1
ATOM 1433 O O . LEU A 1 177 ? 15.354 -11.246 -28.866 1.00 90.88 177 LEU A O 1
ATOM 1437 N N . ASN A 1 178 ? 13.108 -11.086 -28.748 1.00 92.25 178 ASN A N 1
ATOM 1438 C CA . ASN A 1 178 ? 12.803 -12.196 -29.658 1.00 92.25 178 ASN A CA 1
ATOM 1439 C C . ASN A 1 178 ? 12.800 -11.807 -31.150 1.00 92.25 178 ASN A C 1
ATOM 1441 O O . ASN A 1 178 ? 12.261 -12.552 -31.968 1.00 92.25 178 ASN A O 1
ATOM 1445 N N . HIS A 1 179 ? 13.359 -10.648 -31.523 1.00 84.75 179 HIS A N 1
ATOM 1446 C CA . HIS A 1 179 ? 13.438 -10.161 -32.911 1.00 84.75 179 HIS A CA 1
ATOM 1447 C C . HIS A 1 179 ? 12.095 -9.950 -33.630 1.00 84.75 179 HIS A C 1
ATOM 1449 O O . HIS A 1 179 ? 12.063 -9.777 -34.847 1.00 84.75 179 HIS A O 1
ATOM 1455 N N . LYS A 1 180 ? 10.978 -9.914 -32.899 1.00 79.31 180 LYS A N 1
ATOM 1456 C CA . LYS A 1 180 ? 9.664 -9.578 -33.469 1.00 79.31 180 LYS A CA 1
ATOM 1457 C C . LYS A 1 180 ? 9.538 -8.078 -33.748 1.00 79.31 180 LYS A C 1
ATOM 1459 O O . LYS A 1 180 ? 8.748 -7.679 -34.598 1.00 79.31 180 LYS A O 1
ATOM 1464 N N . LYS A 1 181 ? 10.328 -7.256 -33.050 1.00 81.81 181 LYS A N 1
ATOM 1465 C CA . LYS A 1 181 ? 10.507 -5.817 -33.284 1.00 81.81 181 LYS A CA 1
ATOM 1466 C C . LYS A 1 181 ? 11.994 -5.462 -33.219 1.00 81.81 181 LYS A C 1
ATOM 1468 O O . LYS A 1 181 ? 12.716 -6.000 -32.389 1.00 81.81 181 LYS A O 1
ATOM 1473 N N . GLY A 1 182 ? 12.455 -4.555 -34.082 1.00 85.44 182 GLY A N 1
ATOM 1474 C CA . GLY A 1 182 ? 13.838 -4.056 -34.034 1.00 85.44 182 GLY A CA 1
ATOM 1475 C C . GLY A 1 182 ? 14.071 -3.068 -32.886 1.00 85.44 182 GLY A C 1
ATOM 1476 O O . GLY A 1 182 ? 15.105 -3.093 -32.222 1.00 85.44 182 GLY A O 1
ATOM 1477 N N . THR A 1 183 ? 13.092 -2.206 -32.631 1.00 91.25 183 THR A N 1
ATOM 1478 C CA . THR A 1 183 ? 13.084 -1.214 -31.550 1.00 91.25 183 THR A CA 1
ATOM 1479 C C . THR A 1 183 ? 11.635 -0.980 -31.142 1.00 91.25 183 THR A C 1
ATOM 1481 O O . THR A 1 183 ? 10.729 -1.110 -31.972 1.00 91.25 183 THR A O 1
ATOM 1484 N N . ALA A 1 184 ? 11.408 -0.670 -29.871 1.00 91.94 184 ALA A N 1
ATOM 1485 C CA . ALA A 1 184 ? 10.111 -0.248 -29.368 1.00 91.94 184 ALA A CA 1
ATOM 1486 C C . ALA A 1 184 ? 10.256 1.051 -28.575 1.00 91.94 184 ALA A C 1
ATOM 1488 O O . ALA A 1 184 ? 11.271 1.254 -27.918 1.00 91.94 184 ALA A O 1
ATOM 1489 N N . VAL A 1 185 ? 9.246 1.915 -28.645 1.00 89.25 185 VAL A N 1
ATOM 1490 C CA . VAL A 1 185 ? 9.210 3.173 -27.896 1.00 89.25 185 VAL A CA 1
ATOM 1491 C C . VAL A 1 185 ? 7.913 3.227 -27.102 1.00 89.25 185 VAL A C 1
ATOM 1493 O O . VAL A 1 185 ? 6.848 2.933 -27.647 1.00 89.25 185 VAL A O 1
ATOM 1496 N N . THR A 1 186 ? 8.016 3.563 -25.821 1.00 86.88 186 THR A N 1
ATOM 1497 C CA . THR A 1 186 ? 6.883 3.865 -24.935 1.00 86.88 186 THR A CA 1
ATOM 1498 C C . THR A 1 186 ? 7.116 5.235 -24.312 1.00 86.88 186 THR A C 1
ATOM 1500 O O . THR A 1 186 ? 8.258 5.664 -24.154 1.00 86.88 186 THR A O 1
ATOM 1503 N N . GLU A 1 187 ? 6.042 5.970 -24.040 1.00 83.75 187 GLU A N 1
ATOM 1504 C CA . GLU A 1 187 ? 6.127 7.347 -23.579 1.00 83.75 187 GLU A CA 1
ATOM 1505 C C . GLU A 1 187 ? 5.036 7.667 -22.557 1.00 83.75 187 GLU A C 1
ATOM 1507 O O . GLU A 1 187 ? 3.891 7.248 -22.707 1.00 83.75 187 GLU A O 1
ATOM 1512 N N . SER A 1 188 ? 5.388 8.482 -21.566 1.00 77.81 188 SER A N 1
ATOM 1513 C CA . SER A 1 188 ? 4.461 9.202 -20.692 1.00 77.81 188 SER A CA 1
ATOM 1514 C C . SER A 1 188 ? 4.570 10.712 -20.934 1.00 77.81 188 SER A C 1
ATOM 1516 O O . SER A 1 188 ? 5.293 11.167 -21.829 1.00 77.81 188 SER A O 1
ATOM 1518 N N . GLU A 1 189 ? 3.854 11.512 -20.141 1.00 74.62 189 GLU A N 1
ATOM 1519 C CA . GLU A 1 189 ? 3.954 12.976 -20.195 1.00 74.62 189 GLU A CA 1
ATOM 1520 C C . GLU A 1 189 ? 5.384 13.467 -19.916 1.00 74.62 189 GLU A C 1
ATOM 1522 O O . GLU A 1 189 ? 5.878 14.353 -20.610 1.00 74.62 189 GLU A O 1
ATOM 1527 N N . ALA A 1 190 ? 6.071 12.860 -18.945 1.00 74.75 190 ALA A N 1
ATOM 1528 C CA . ALA A 1 190 ? 7.382 13.315 -18.481 1.00 74.75 190 ALA A CA 1
ATOM 1529 C C . ALA A 1 190 ? 8.565 12.507 -19.042 1.00 74.75 190 ALA A C 1
ATOM 1531 O O . ALA A 1 190 ? 9.694 13.006 -19.047 1.00 74.75 190 ALA A O 1
ATOM 1532 N N . TYR A 1 191 ? 8.336 11.283 -19.532 1.00 82.06 191 TYR A N 1
ATOM 1533 C CA . TYR A 1 191 ? 9.415 10.357 -19.885 1.00 82.06 191 TYR A CA 1
ATOM 1534 C C . TYR A 1 191 ? 9.174 9.626 -21.207 1.00 82.06 191 TYR A C 1
ATOM 1536 O O . TYR A 1 191 ? 8.038 9.445 -21.642 1.00 82.06 191 TYR A O 1
ATOM 1544 N N . SER A 1 192 ? 10.252 9.187 -21.851 1.00 86.44 192 SER A N 1
ATOM 1545 C CA . SER A 1 192 ? 10.217 8.215 -22.945 1.00 86.44 192 SER A CA 1
ATOM 1546 C C . SER A 1 192 ? 11.180 7.065 -22.679 1.00 86.44 192 SER A C 1
ATOM 1548 O O . SER A 1 192 ? 12.206 7.230 -22.020 1.00 86.44 192 SER A O 1
ATOM 1550 N N . LEU A 1 193 ? 10.829 5.892 -23.192 1.00 88.88 193 LEU A N 1
ATOM 1551 C CA . LEU A 1 193 ? 11.572 4.652 -23.064 1.00 88.88 193 LEU A CA 1
ATOM 1552 C C . LEU A 1 193 ? 11.813 4.079 -24.457 1.00 88.88 193 LEU A C 1
ATOM 1554 O O . LEU A 1 193 ? 10.881 3.621 -25.116 1.00 88.88 193 LEU A O 1
ATOM 1558 N N . GLU A 1 194 ? 13.062 4.092 -24.907 1.00 92.69 194 GLU A N 1
ATOM 1559 C CA . GLU A 1 194 ? 13.478 3.488 -26.168 1.00 92.69 194 GLU A CA 1
ATOM 1560 C C . GLU A 1 194 ? 14.147 2.136 -25.903 1.00 92.69 194 GLU A C 1
ATOM 1562 O O . GLU A 1 194 ? 15.289 2.052 -25.455 1.00 92.69 194 GLU A O 1
ATOM 1567 N N . ILE A 1 195 ? 13.437 1.059 -26.214 1.00 93.25 195 ILE A N 1
ATOM 1568 C CA . ILE A 1 195 ? 13.838 -0.321 -25.957 1.00 93.25 195 ILE A CA 1
ATOM 1569 C C . ILE A 1 195 ? 14.513 -0.887 -27.206 1.00 93.25 195 ILE A C 1
ATOM 1571 O O . ILE A 1 195 ? 13.864 -1.136 -28.230 1.00 93.25 195 ILE A O 1
ATOM 1575 N N . ARG A 1 196 ? 15.819 -1.146 -27.115 1.00 94.62 196 ARG A N 1
ATOM 1576 C CA . ARG A 1 196 ? 16.590 -1.885 -28.127 1.00 94.62 196 ARG A CA 1
ATOM 1577 C C . ARG A 1 196 ? 17.018 -3.238 -27.567 1.00 94.62 196 ARG A C 1
ATOM 1579 O O . ARG A 1 196 ? 16.878 -3.511 -26.382 1.00 94.62 196 ARG A O 1
ATOM 1586 N N . LYS A 1 197 ? 17.554 -4.116 -28.418 1.00 92.50 197 LYS A N 1
ATOM 1587 C CA . LYS A 1 197 ? 17.888 -5.491 -28.008 1.00 92.50 197 LYS A CA 1
ATOM 1588 C C . LYS A 1 197 ? 18.922 -5.559 -26.877 1.00 92.50 197 LYS A C 1
ATOM 1590 O O . LYS A 1 197 ? 18.747 -6.342 -25.954 1.00 92.50 197 LYS A O 1
ATOM 1595 N N . ALA A 1 198 ? 19.994 -4.774 -26.973 1.00 92.50 198 ALA A N 1
ATOM 1596 C CA . ALA A 1 198 ? 21.054 -4.757 -25.964 1.00 92.50 198 ALA A CA 1
ATOM 1597 C C . ALA A 1 198 ? 20.711 -3.803 -24.814 1.00 92.50 198 ALA A C 1
ATOM 1599 O O . ALA A 1 198 ? 20.702 -4.201 -23.657 1.00 92.50 198 ALA A O 1
ATOM 1600 N N . LYS A 1 199 ? 20.356 -2.561 -25.152 1.00 94.31 199 LYS A N 1
ATOM 1601 C CA . LYS A 1 199 ? 20.102 -1.504 -24.178 1.00 94.31 199 LYS A CA 1
ATOM 1602 C C . LYS A 1 199 ? 18.740 -0.866 -24.347 1.00 94.31 199 LYS A C 1
ATOM 1604 O O . LYS A 1 199 ? 18.226 -0.753 -25.460 1.00 94.31 199 LYS A O 1
ATOM 1609 N N . THR A 1 200 ? 18.205 -0.406 -23.231 1.00 91.62 200 THR A N 1
ATOM 1610 C CA . THR A 1 200 ? 17.052 0.476 -23.165 1.00 91.62 200 THR A CA 1
ATOM 1611 C C . THR A 1 200 ? 17.512 1.846 -22.694 1.00 91.62 200 THR A C 1
ATOM 1613 O O . THR A 1 200 ? 18.306 1.942 -21.759 1.00 91.62 200 THR A O 1
ATOM 1616 N N . PHE A 1 201 ? 17.018 2.891 -23.350 1.00 89.62 201 PHE A N 1
ATOM 1617 C CA . PHE A 1 201 ? 17.294 4.283 -23.019 1.00 89.62 201 PHE A CA 1
ATOM 1618 C C . PHE A 1 201 ? 16.055 4.919 -22.420 1.00 89.62 201 PHE A C 1
ATOM 1620 O O . PHE A 1 201 ? 14.945 4.693 -22.900 1.00 89.62 201 PHE A O 1
ATOM 1627 N N . VAL A 1 202 ? 16.250 5.713 -21.377 1.00 87.00 202 VAL A N 1
ATOM 1628 C CA . VAL A 1 202 ? 15.166 6.373 -20.657 1.00 87.00 202 VAL A CA 1
ATOM 1629 C C . VAL A 1 202 ? 15.457 7.857 -20.663 1.00 87.00 202 VAL A C 1
ATOM 1631 O O . VAL A 1 202 ? 16.490 8.268 -20.140 1.00 87.00 202 VAL A O 1
ATOM 1634 N N . THR A 1 203 ? 14.564 8.655 -21.235 1.00 84.50 203 THR A N 1
ATOM 1635 C CA . THR A 1 203 ? 14.785 10.091 -21.422 1.00 84.50 203 THR A CA 1
ATOM 1636 C C . THR A 1 203 ? 13.741 10.891 -20.662 1.00 84.50 203 THR A C 1
ATOM 1638 O O . THR A 1 203 ? 12.540 10.687 -20.823 1.00 84.50 203 THR A O 1
ATOM 1641 N N . ASN A 1 204 ? 14.196 11.835 -19.841 1.00 83.19 204 ASN A N 1
ATOM 1642 C CA . ASN A 1 204 ? 13.348 12.859 -19.245 1.00 83.19 204 ASN A CA 1
ATOM 1643 C C . ASN A 1 204 ? 13.069 13.945 -20.292 1.00 83.19 204 ASN A C 1
ATOM 1645 O O . ASN A 1 204 ? 13.984 14.630 -20.750 1.00 83.19 204 ASN A O 1
ATOM 1649 N N . LYS A 1 205 ? 11.800 14.111 -20.671 1.00 83.44 205 LYS A N 1
ATOM 1650 C CA . LYS A 1 205 ? 11.38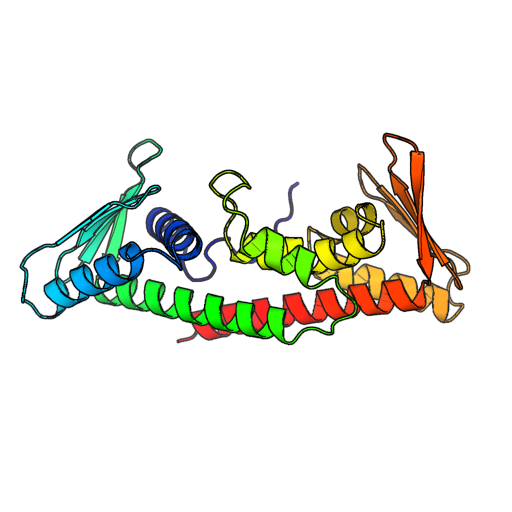4 15.041 -21.731 1.00 83.44 205 LYS A CA 1
ATOM 1651 C C . LYS A 1 205 ? 11.565 16.511 -21.343 1.00 83.44 205 LYS A C 1
ATOM 1653 O O . LYS A 1 205 ? 11.725 17.353 -22.220 1.00 83.44 205 LYS A O 1
ATOM 1658 N N . THR A 1 206 ? 11.568 16.817 -20.047 1.00 81.00 206 THR A N 1
ATOM 1659 C CA . THR A 1 206 ? 11.665 18.186 -19.525 1.00 81.00 206 THR A CA 1
ATOM 1660 C C . THR A 1 206 ? 13.083 18.737 -19.616 1.00 81.00 206 THR A C 1
ATOM 1662 O O . THR A 1 206 ? 13.270 19.894 -19.981 1.00 81.00 206 THR A O 1
ATOM 1665 N N . ASN A 1 207 ? 14.090 17.931 -19.268 1.00 86.62 207 ASN A N 1
ATOM 1666 C CA . ASN A 1 207 ? 15.486 18.384 -19.205 1.00 86.62 207 ASN A CA 1
ATOM 1667 C C . ASN A 1 207 ? 16.429 17.656 -20.179 1.00 86.62 207 ASN A C 1
ATOM 1669 O O . ASN A 1 207 ? 17.611 17.985 -20.232 1.00 86.62 207 ASN A O 1
ATOM 1673 N N . GLY A 1 208 ? 15.925 16.682 -20.942 1.00 86.50 208 GLY A N 1
ATOM 1674 C CA . GLY A 1 208 ? 16.696 15.907 -21.915 1.00 86.50 208 GLY A CA 1
ATOM 1675 C C . GLY A 1 208 ? 17.680 14.910 -21.301 1.00 86.50 208 GLY A C 1
ATOM 1676 O O . GLY A 1 208 ? 18.445 14.290 -22.038 1.00 86.50 208 GLY A O 1
ATOM 1677 N N . TYR A 1 209 ? 17.692 14.748 -19.974 1.00 85.56 209 TYR A N 1
ATOM 1678 C CA . TYR A 1 209 ? 18.576 13.797 -19.309 1.00 85.56 209 TYR A CA 1
ATOM 1679 C C . TYR A 1 209 ? 18.220 12.365 -19.716 1.00 85.56 209 TYR A C 1
ATOM 1681 O O . TYR A 1 209 ? 17.045 11.992 -19.693 1.00 85.56 209 TYR A O 1
ATOM 1689 N N . GLN A 1 210 ? 19.237 11.571 -20.054 1.00 89.00 210 GLN A N 1
ATOM 1690 C CA . GLN A 1 210 ? 19.079 10.203 -20.532 1.00 89.00 210 GLN A CA 1
ATOM 1691 C C . GLN A 1 210 ? 19.893 9.220 -19.685 1.00 89.00 210 GLN A C 1
ATOM 1693 O O . GLN A 1 210 ? 21.100 9.400 -19.526 1.00 89.00 210 GLN A O 1
ATOM 1698 N N . SER A 1 211 ? 19.236 8.155 -19.226 1.00 84.19 211 SER A N 1
ATOM 1699 C CA . SER A 1 211 ? 19.858 6.990 -18.582 1.00 84.19 211 SER A CA 1
ATOM 1700 C C . SER A 1 211 ? 19.790 5.768 -19.498 1.00 84.19 211 SER A C 1
ATOM 1702 O O . SER A 1 211 ? 18.966 5.710 -20.415 1.00 84.19 211 SER A O 1
ATOM 1704 N N . GLU A 1 212 ? 20.643 4.773 -19.252 1.00 89.19 212 GLU A N 1
ATOM 1705 C CA . GLU A 1 212 ? 20.642 3.506 -19.988 1.00 89.19 212 GLU A CA 1
ATOM 1706 C C . GLU A 1 212 ? 20.702 2.290 -19.057 1.00 89.19 212 GLU A C 1
ATOM 1708 O O . GLU A 1 212 ? 21.300 2.334 -17.986 1.00 89.19 212 GLU A O 1
ATOM 1713 N N . ILE A 1 213 ? 20.092 1.187 -19.494 1.00 86.31 213 ILE A N 1
ATOM 1714 C CA . ILE A 1 213 ? 20.095 -0.107 -18.801 1.00 86.31 213 ILE A CA 1
ATOM 1715 C C . ILE A 1 213 ? 20.134 -1.245 -19.812 1.00 86.31 213 ILE A C 1
ATOM 1717 O O . ILE A 1 213 ? 19.562 -1.142 -20.898 1.00 86.31 213 ILE A O 1
ATOM 1721 N N . GLU A 1 214 ? 20.784 -2.352 -19.460 1.00 90.38 214 GLU A N 1
ATOM 1722 C CA . GLU A 1 214 ? 20.693 -3.580 -20.248 1.00 90.38 214 GLU A CA 1
ATOM 1723 C C . GLU A 1 214 ? 19.229 -4.035 -20.328 1.00 90.38 214 GLU A C 1
ATOM 1725 O O . GLU A 1 214 ? 18.549 -4.193 -19.315 1.00 90.38 214 GLU A O 1
ATOM 1730 N N . THR A 1 215 ? 18.719 -4.270 -21.535 1.00 89.88 215 THR A N 1
ATOM 1731 C CA . THR A 1 215 ? 17.288 -4.555 -21.750 1.00 89.88 215 THR A CA 1
ATOM 1732 C C . THR A 1 215 ? 16.831 -5.821 -21.029 1.00 89.88 215 THR A C 1
ATOM 1734 O O . THR A 1 215 ? 15.709 -5.890 -20.528 1.00 89.88 215 THR A O 1
ATOM 1737 N N . VAL A 1 216 ? 17.711 -6.820 -20.932 1.00 88.25 216 VAL A N 1
ATOM 1738 C CA . VAL A 1 216 ? 17.460 -8.047 -20.161 1.00 88.25 216 VAL A CA 1
ATOM 1739 C C . VAL A 1 216 ? 17.335 -7.778 -18.662 1.00 88.25 216 VAL A C 1
ATOM 1741 O O . VAL A 1 216 ? 16.529 -8.418 -17.991 1.00 88.25 216 VAL A O 1
ATOM 1744 N N . GLU A 1 217 ? 18.088 -6.808 -18.150 1.00 84.44 217 GLU A N 1
ATOM 1745 C CA . GLU A 1 217 ? 18.050 -6.420 -16.746 1.00 84.44 217 GLU A CA 1
ATOM 1746 C C . GLU A 1 217 ? 16.799 -5.593 -16.448 1.00 84.44 217 GLU A C 1
ATOM 1748 O O . GLU A 1 217 ? 16.088 -5.882 -15.488 1.00 84.44 217 GLU A O 1
ATOM 1753 N N . LEU A 1 218 ? 16.444 -4.653 -17.330 1.00 85.50 218 LEU A N 1
ATOM 1754 C CA . LEU A 1 218 ? 15.177 -3.928 -17.233 1.00 85.50 218 LEU A CA 1
ATOM 1755 C C . LEU A 1 218 ? 13.980 -4.886 -17.206 1.00 85.50 218 LEU A C 1
ATOM 1757 O O . LEU A 1 218 ? 13.111 -4.761 -16.346 1.00 85.50 218 LEU A O 1
ATOM 1761 N N . ARG A 1 219 ? 13.958 -5.882 -18.101 1.00 89.25 219 ARG A N 1
ATOM 1762 C CA . ARG A 1 219 ? 12.921 -6.924 -18.121 1.00 89.25 219 ARG A CA 1
ATOM 1763 C C . ARG A 1 219 ? 12.815 -7.634 -16.774 1.00 89.25 219 ARG A C 1
ATOM 1765 O O . ARG A 1 219 ? 11.716 -7.772 -16.246 1.00 89.25 219 ARG A O 1
ATOM 1772 N N . ARG A 1 220 ? 13.953 -8.072 -16.224 1.00 84.69 220 ARG A N 1
ATOM 1773 C CA . ARG A 1 220 ? 14.024 -8.770 -14.934 1.00 84.69 220 ARG A CA 1
ATOM 1774 C C . ARG A 1 220 ? 13.445 -7.914 -13.807 1.00 84.69 220 ARG A C 1
ATOM 1776 O O . ARG A 1 220 ? 12.690 -8.431 -12.988 1.00 84.69 220 ARG A O 1
ATOM 1783 N N . LEU A 1 221 ? 13.783 -6.625 -13.771 1.00 78.50 221 LEU A N 1
ATOM 1784 C CA . LEU A 1 221 ? 13.296 -5.690 -12.755 1.00 78.50 221 LEU A CA 1
ATOM 1785 C C . LEU A 1 221 ? 11.786 -5.451 -12.870 1.00 78.50 221 LEU A C 1
ATOM 1787 O O . LEU A 1 221 ? 11.086 -5.522 -11.861 1.00 78.50 221 LEU A O 1
ATOM 1791 N N . ILE A 1 222 ? 11.264 -5.254 -14.086 1.00 81.38 222 ILE A N 1
ATOM 1792 C CA . ILE A 1 222 ? 9.817 -5.094 -14.307 1.00 81.38 222 ILE A CA 1
ATOM 1793 C C . ILE A 1 222 ? 9.066 -6.382 -13.940 1.00 81.38 222 ILE A C 1
ATOM 1795 O O . ILE A 1 222 ? 8.015 -6.322 -13.313 1.00 81.38 222 ILE A O 1
ATOM 1799 N N . GLU A 1 223 ? 9.601 -7.564 -14.249 1.00 82.75 223 GLU A N 1
ATOM 1800 C CA . GLU A 1 223 ? 8.979 -8.828 -13.832 1.00 82.75 223 GLU A CA 1
ATOM 1801 C C . GLU A 1 223 ? 8.955 -9.013 -12.313 1.00 82.75 223 GLU A C 1
ATOM 1803 O O . GLU A 1 223 ? 7.962 -9.490 -11.763 1.00 82.75 223 GLU A O 1
ATOM 1808 N N . GLN A 1 224 ? 10.043 -8.661 -11.622 1.00 76.12 224 GLN A N 1
ATOM 1809 C CA . GLN A 1 224 ? 10.075 -8.683 -10.159 1.00 76.12 224 GLN A CA 1
ATOM 1810 C C . GLN A 1 224 ? 9.045 -7.720 -9.573 1.00 76.12 224 GLN A C 1
ATOM 1812 O O . GLN A 1 224 ? 8.359 -8.070 -8.613 1.00 76.12 224 GLN A O 1
ATOM 1817 N N . TRP A 1 225 ? 8.899 -6.548 -10.189 1.00 75.75 225 TRP A N 1
ATOM 1818 C CA . TRP A 1 225 ? 7.892 -5.571 -9.815 1.00 75.75 225 TRP A CA 1
ATOM 1819 C C . TRP A 1 225 ? 6.461 -6.096 -9.967 1.00 75.75 225 TRP A C 1
ATOM 1821 O O . TRP A 1 225 ? 5.697 -6.060 -9.001 1.00 75.75 225 TRP A O 1
ATOM 1831 N N . VAL A 1 226 ? 6.118 -6.636 -11.142 1.00 78.88 226 VAL A N 1
ATOM 1832 C CA . VAL A 1 226 ? 4.791 -7.214 -11.419 1.00 78.88 226 VAL A CA 1
ATOM 1833 C C . VAL A 1 226 ? 4.461 -8.307 -10.401 1.00 78.88 226 VAL A C 1
ATOM 1835 O O . VAL A 1 226 ? 3.409 -8.250 -9.768 1.00 78.88 226 VAL A O 1
ATOM 1838 N N . LYS A 1 227 ? 5.389 -9.242 -10.158 1.00 79.81 227 LYS A N 1
ATOM 1839 C CA . LYS A 1 227 ? 5.199 -10.331 -9.182 1.00 79.81 227 LYS A CA 1
ATOM 1840 C C . LYS A 1 227 ? 4.982 -9.826 -7.758 1.00 79.81 227 LYS A C 1
ATOM 1842 O O . LYS A 1 227 ? 4.189 -10.402 -7.017 1.00 79.81 227 LYS A O 1
ATOM 1847 N N . MET A 1 228 ? 5.695 -8.774 -7.356 1.00 73.69 228 MET A N 1
ATOM 1848 C CA . MET A 1 228 ? 5.511 -8.169 -6.036 1.00 73.69 228 MET A CA 1
ATOM 1849 C C . MET A 1 228 ? 4.116 -7.546 -5.910 1.00 73.69 228 MET A C 1
ATOM 1851 O O . MET A 1 228 ? 3.423 -7.788 -4.925 1.00 73.69 228 MET A O 1
ATOM 1855 N N . LYS A 1 229 ? 3.667 -6.797 -6.926 1.00 73.75 229 LYS A N 1
ATOM 1856 C CA . LYS A 1 229 ? 2.324 -6.197 -6.947 1.00 73.75 229 LYS A CA 1
ATOM 1857 C C . LYS A 1 229 ? 1.214 -7.249 -6.928 1.00 73.75 229 LYS A C 1
ATOM 1859 O O . LYS A 1 229 ? 0.226 -7.063 -6.223 1.00 73.75 229 LYS A O 1
ATOM 1864 N N . GLU A 1 230 ? 1.376 -8.344 -7.669 1.00 78.06 230 GLU A N 1
ATOM 1865 C CA . GLU A 1 230 ? 0.440 -9.476 -7.652 1.00 78.06 230 GLU A CA 1
ATOM 1866 C C . GLU A 1 230 ? 0.345 -10.102 -6.258 1.00 78.06 230 GLU A C 1
ATOM 1868 O O . GLU A 1 230 ? -0.757 -10.236 -5.735 1.00 78.06 230 GLU A O 1
ATOM 1873 N N . ARG A 1 231 ? 1.481 -10.370 -5.602 1.00 76.25 231 ARG A N 1
ATOM 1874 C CA . ARG A 1 231 ? 1.504 -10.888 -4.223 1.00 76.25 231 ARG A CA 1
ATOM 1875 C C . ARG A 1 231 ? 0.822 -9.964 -3.217 1.00 76.25 231 ARG A C 1
ATOM 1877 O O . ARG A 1 231 ? 0.086 -10.441 -2.359 1.00 76.25 231 ARG A O 1
ATOM 1884 N N . ILE A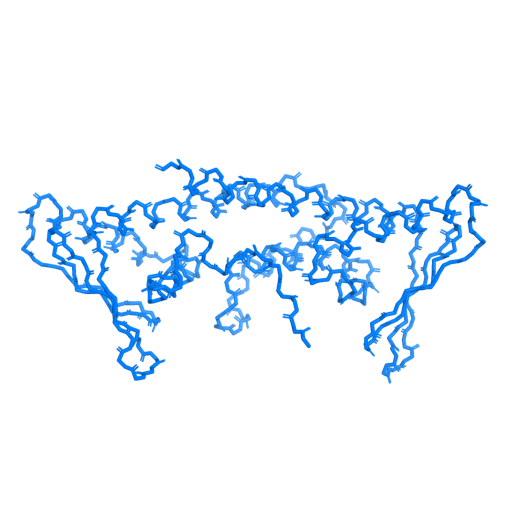 1 232 ? 1.044 -8.650 -3.316 1.00 68.06 232 ILE A N 1
ATOM 1885 C CA . ILE A 1 232 ? 0.370 -7.676 -2.442 1.00 68.06 232 ILE A CA 1
ATOM 1886 C C . ILE A 1 232 ? -1.139 -7.708 -2.684 1.00 68.06 232 ILE A C 1
ATOM 1888 O O . ILE A 1 232 ? -1.906 -7.772 -1.728 1.00 68.06 232 ILE A O 1
ATOM 1892 N N . ARG A 1 233 ? -1.574 -7.734 -3.950 1.00 73.19 233 ARG A N 1
ATOM 1893 C CA . ARG A 1 233 ? -2.995 -7.860 -4.300 1.00 73.19 233 ARG A CA 1
ATOM 1894 C C . ARG A 1 233 ? -3.609 -9.144 -3.730 1.00 73.19 233 ARG A C 1
ATOM 1896 O O . ARG A 1 233 ? -4.707 -9.090 -3.189 1.00 73.19 233 ARG A O 1
ATOM 1903 N N . GLU A 1 234 ? -2.916 -10.275 -3.834 1.00 76.94 234 GLU A N 1
ATOM 1904 C CA . GLU A 1 234 ? -3.370 -11.564 -3.294 1.00 76.94 234 GLU A CA 1
ATOM 1905 C C . GLU A 1 234 ? -3.481 -11.549 -1.762 1.00 76.94 234 GLU A C 1
ATOM 1907 O O . GLU A 1 234 ? -4.479 -12.025 -1.226 1.00 76.94 234 GLU A O 1
ATOM 1912 N N . SER A 1 235 ? -2.506 -10.970 -1.050 1.00 69.06 235 SER A N 1
ATOM 1913 C CA . SER A 1 235 ? -2.570 -10.839 0.416 1.00 69.06 235 SER A CA 1
ATOM 1914 C C . SER A 1 235 ? -3.713 -9.927 0.847 1.00 69.06 235 SER A C 1
ATOM 1916 O O . SER A 1 235 ? -4.506 -10.308 1.704 1.00 69.06 235 SER A O 1
ATOM 1918 N N . VAL A 1 236 ? -3.893 -8.790 0.174 1.00 66.00 236 VAL A N 1
ATOM 1919 C CA . VAL A 1 236 ? -5.050 -7.913 0.381 1.00 66.00 236 VAL A CA 1
ATOM 1920 C C . VAL A 1 236 ? -6.371 -8.679 0.228 1.00 66.00 236 VAL A C 1
ATOM 1922 O O . VAL A 1 236 ? -7.241 -8.602 1.092 1.00 66.00 236 VAL A O 1
ATOM 1925 N N . GLN A 1 237 ? -6.523 -9.450 -0.852 1.00 69.19 237 GLN A N 1
ATOM 1926 C CA . GLN A 1 237 ? -7.727 -10.251 -1.086 1.00 69.19 237 GLN A CA 1
ATOM 1927 C C . GLN A 1 237 ? -7.927 -11.330 -0.017 1.00 69.19 237 GLN A C 1
ATOM 1929 O O . GLN A 1 237 ? -9.062 -11.594 0.375 1.00 69.19 237 GLN A O 1
ATOM 1934 N N . TRP A 1 238 ? -6.841 -11.944 0.457 1.00 73.50 238 TRP A N 1
ATOM 1935 C CA . TRP A 1 238 ? -6.880 -12.949 1.515 1.00 73.50 238 TRP A CA 1
ATOM 1936 C C . TRP A 1 238 ? -7.335 -12.361 2.853 1.00 73.50 238 TRP A C 1
ATOM 1938 O O . TRP A 1 238 ? -8.243 -12.914 3.470 1.00 73.50 238 TRP A O 1
ATOM 1948 N N . HIS A 1 239 ? -6.771 -11.222 3.270 1.00 68.12 239 HIS A N 1
ATOM 1949 C CA . HIS A 1 239 ? -7.173 -10.536 4.507 1.00 68.12 239 HIS A CA 1
ATOM 1950 C C . HIS A 1 239 ? -8.621 -10.029 4.437 1.00 68.12 239 HIS A C 1
ATOM 1952 O O . HIS A 1 239 ? -9.326 -10.088 5.438 1.00 68.12 239 HIS A O 1
ATOM 1958 N N . ASN A 1 240 ? -9.103 -9.636 3.252 1.00 64.25 240 ASN A N 1
ATOM 1959 C CA . ASN A 1 240 ? -10.507 -9.262 3.029 1.00 64.25 240 ASN A CA 1
ATOM 1960 C C . ASN A 1 240 ? -11.503 -10.427 3.107 1.00 64.25 240 ASN A C 1
ATOM 1962 O O . ASN A 1 240 ? -12.696 -10.198 3.288 1.00 64.25 240 ASN A O 1
ATOM 1966 N N . ALA A 1 241 ? -11.049 -11.666 2.911 1.00 67.50 241 ALA A N 1
ATOM 1967 C CA . ALA A 1 241 ? -11.919 -12.840 2.867 1.00 67.50 241 ALA A CA 1
ATOM 1968 C C . ALA A 1 241 ? -12.149 -13.499 4.242 1.00 67.50 241 ALA A C 1
ATOM 1970 O O . ALA A 1 241 ? -12.964 -14.421 4.331 1.00 67.50 241 ALA A O 1
ATOM 1971 N N . ILE A 1 242 ? -11.420 -13.071 5.280 1.00 59.62 242 ILE A N 1
ATOM 1972 C CA . ILE A 1 242 ? -11.423 -13.633 6.646 1.00 59.62 242 ILE A CA 1
ATOM 1973 C C . ILE A 1 242 ? -12.153 -12.696 7.589 1.00 59.62 242 ILE A C 1
ATOM 1975 O O . ILE A 1 242 ? -13.030 -13.170 8.337 1.00 59.62 242 ILE A O 1
#

Sequence (242 aa):
MKYSIDVSLHPLVSDELFPVGALLSDVADFENGNWVEEMIKEIDQVLNSEKECGETVSYACCLEIRKDKTKAFFNFGDEEECEIETVELRRLIIQWLKMIEEIKGWVQEAPITTNRNGCKRYLDSRITTREENVLKYFLDIFPIVSFESMDIYQVGALLTNDVTDGVFHVQLIDQVLNHKKGTAVTESEAYSLEIRKAKTFVTNKTNGYQSEIETVELRRLIEQWVKMKERIRESVQWHNAI

pLDDT: mean 72.96, std 17.53, range [22.95, 97.06]